Protein AF-A0AAE5VUC9-F1 (afdb_monomer_lite)

Sequence (283 aa):
MRNDIQSKLRLWPDGFGSAEVFVNSFLSSLGVYPPLTNVAPLGGPDGGRDLQNIDGTLRVACYFPVKEYKSFKEIEAKFLSDMDKAKQGGATQFVFVTGQLMQLADKERLKIQSLISKTAVYDCSDILSVVSAPQAGYLRALLGFPDNETEPRKPKFESVLLSLDDYRKLSSFIGENEEGIVFLNLTMDDNSFQGSTEEPNPYFVAYEECFEELEEGEKPSCFKCTGTEFSVHISHAVGSCFFYWQRGFYRLRGYFVITGYSGPYQGLMSCNLRGVRHEDIRM

Organism: Pseudomonas syringae pv. syringae (NCBI:txid321)

Foldseek 3Di:
DPPDLLLCQQQPAPDDLLLLVLVQVLVVLVVPDDRKDAQDSPDDPRLQAGIADPVLQEGEHRARDHRDHDDLVRVLVVLVVSLVSSVVSNHLAYEYEGSYDDDPVSQVVSQVPHPRVHYYYHYNVNSCVSCVPPVNQVSCVSSVNHPDPPDPDFAEDADEDEDLCSQVVVVVSCVVQAQHKYWYKYKYFPQQWDWDPPDPWTKTWRWNDFQDDADDSRHDDLVGTATAIETEADDPPPQFWDFDDDDRITITGHMWGFPDFDDDDSRYTYTYTYTGRPVRNPD

pLDDT: mean 84.05, std 12.47, range [39.84, 97.75]

Secondary structure (DSSP, 8-state):
---SHHHHHHTB-SHHHHHHHHHHHHHHHTS-SPPEEES-TT----TT--EEETTSSEEEEEE--BT----HHHHHHHHHHHHHHHHHTT-SEEEEEESS---HHHHHHHHHH-SSSEEEEE-HHHHHHHHTSGGGHHHHHHTT----S-S-PPPEEEEEE-SHHHHHHHHHHHHHTTTSEEEEEEEEETTT--EESSSSS-EEEEEEEESSPPPTTPPP-TTTEEEEEEEEE---STTSEEEEE-SSEEEEEEEEEEEEEEEEETTEEEEEEEEE-TTTT--

Structure (mmCIF, N/CA/C/O backbone):
data_AF-A0AAE5VUC9-F1
#
_entry.id   AF-A0AAE5VUC9-F1
#
loop_
_atom_site.group_PDB
_atom_site.id
_atom_site.type_symbol
_atom_site.label_atom_id
_atom_site.label_alt_id
_atom_site.label_comp_id
_atom_site.label_asym_id
_atom_site.label_entity_id
_atom_site.label_seq_id
_atom_site.pdbx_PDB_ins_code
_atom_site.Cartn_x
_atom_site.Cartn_y
_atom_site.Cartn_z
_atom_site.occupancy
_atom_site.B_iso_or_equiv
_atom_site.auth_seq_id
_atom_site.auth_comp_id
_atom_site.auth_asym_id
_atom_site.auth_atom_id
_atom_site.pdbx_PDB_model_num
ATOM 1 N N . MET A 1 1 ? -29.117 5.689 -1.427 1.00 52.28 1 MET A N 1
ATOM 2 C CA . MET A 1 1 ? -28.019 5.696 -0.432 1.00 52.28 1 MET A CA 1
ATOM 3 C C . MET A 1 1 ? -26.805 6.304 -1.104 1.00 52.28 1 MET A C 1
ATOM 5 O O . MET A 1 1 ? -26.613 6.019 -2.280 1.00 52.28 1 MET A O 1
ATOM 9 N N . ARG A 1 2 ? -26.046 7.176 -0.429 1.00 54.31 2 ARG A N 1
ATOM 10 C CA . ARG A 1 2 ? -24.776 7.656 -0.993 1.00 54.31 2 ARG A CA 1
ATOM 11 C C . ARG A 1 2 ? -23.833 6.456 -1.130 1.00 54.31 2 ARG A C 1
ATOM 13 O O . ARG A 1 2 ? -23.769 5.630 -0.223 1.00 54.31 2 ARG A O 1
ATOM 20 N N . ASN A 1 3 ? -23.188 6.330 -2.286 1.00 73.50 3 ASN A N 1
ATOM 21 C CA . ASN A 1 3 ? -22.249 5.250 -2.569 1.00 73.50 3 ASN A CA 1
ATOM 22 C C . ASN A 1 3 ? -20.842 5.690 -2.150 1.00 73.50 3 ASN A C 1
ATOM 24 O O . ASN A 1 3 ? -20.013 6.015 -2.992 1.00 73.50 3 ASN A O 1
ATOM 28 N N . ASP A 1 4 ? -20.623 5.799 -0.842 1.00 87.75 4 ASP A N 1
ATOM 29 C CA . ASP A 1 4 ? -19.353 6.225 -0.260 1.00 87.75 4 ASP A CA 1
ATOM 30 C C . ASP A 1 4 ? -18.953 5.320 0.916 1.00 87.75 4 ASP A C 1
ATOM 32 O O . ASP A 1 4 ? -19.793 4.650 1.529 1.00 87.75 4 ASP A O 1
ATOM 36 N N . ILE A 1 5 ? -17.653 5.300 1.219 1.00 90.25 5 ILE A N 1
ATOM 37 C CA . ILE A 1 5 ? -17.057 4.425 2.235 1.00 90.25 5 ILE A CA 1
ATOM 38 C C . ILE A 1 5 ? -17.669 4.677 3.620 1.00 90.25 5 ILE A C 1
ATOM 40 O O . ILE A 1 5 ? -17.959 3.727 4.346 1.00 90.25 5 ILE A O 1
ATOM 44 N N . GLN A 1 6 ? -17.921 5.938 3.981 1.00 91.88 6 GLN A N 1
ATOM 45 C CA . GLN A 1 6 ? -18.500 6.291 5.278 1.00 91.88 6 GLN A CA 1
ATOM 46 C C . GLN A 1 6 ? -19.917 5.729 5.414 1.00 91.88 6 GLN A C 1
ATOM 48 O O . GLN A 1 6 ? -20.256 5.127 6.434 1.00 91.88 6 GLN A O 1
ATOM 53 N N . SER A 1 7 ? -20.746 5.898 4.384 1.00 90.19 7 SER A N 1
ATOM 54 C CA . SER A 1 7 ? -22.099 5.344 4.340 1.00 90.19 7 SER A CA 1
ATOM 55 C C . SER A 1 7 ? -22.081 3.816 4.439 1.00 90.19 7 SER A C 1
ATOM 57 O O . SER A 1 7 ? -22.887 3.256 5.182 1.00 90.19 7 SER A O 1
ATOM 59 N N . LYS A 1 8 ? -21.134 3.142 3.767 1.00 91.94 8 LYS A N 1
ATOM 60 C CA . LYS A 1 8 ? -20.980 1.682 3.852 1.00 91.94 8 LYS A CA 1
ATOM 61 C C . LYS A 1 8 ? -20.599 1.210 5.257 1.00 91.94 8 LYS A C 1
ATOM 63 O O . LYS A 1 8 ? -21.201 0.262 5.751 1.00 91.94 8 LYS A O 1
ATOM 68 N N . LEU A 1 9 ? -19.639 1.867 5.908 1.00 93.12 9 LEU A N 1
ATOM 69 C CA . LEU A 1 9 ? -19.216 1.520 7.271 1.00 93.12 9 LEU A CA 1
ATOM 70 C C . LEU A 1 9 ? -20.368 1.681 8.274 1.00 93.12 9 LEU A C 1
ATOM 72 O O . LEU A 1 9 ? -20.597 0.803 9.105 1.00 93.12 9 LEU A O 1
ATOM 76 N N . ARG A 1 10 ? -21.126 2.780 8.168 1.00 92.94 10 ARG A N 1
ATOM 77 C CA . ARG A 1 10 ? -22.223 3.098 9.096 1.00 92.94 10 ARG A CA 1
ATOM 78 C C . ARG A 1 10 ? -23.480 2.260 8.889 1.00 92.94 10 ARG A C 1
ATOM 80 O O . ARG A 1 10 ? -24.249 2.102 9.832 1.00 92.94 10 ARG A O 1
ATOM 87 N N . LEU A 1 11 ? -23.712 1.766 7.677 1.00 92.00 11 LEU A N 1
ATOM 88 C CA . LEU A 1 11 ? -24.869 0.950 7.309 1.00 92.00 11 LEU A CA 1
ATOM 89 C C . LEU A 1 11 ? -24.394 -0.377 6.718 1.00 92.00 11 LEU A C 1
ATOM 91 O O . LEU A 1 11 ? -24.693 -0.688 5.564 1.00 92.00 11 LEU A O 1
ATOM 95 N N . TRP A 1 12 ? -23.639 -1.138 7.511 1.00 90.88 12 TRP A N 1
ATOM 96 C CA . TRP A 1 12 ? -22.908 -2.313 7.045 1.00 90.88 12 TRP A CA 1
ATOM 97 C C . TRP A 1 12 ? -23.819 -3.291 6.280 1.00 90.88 12 TRP A C 1
ATOM 99 O O . TRP A 1 12 ? -24.778 -3.806 6.858 1.00 90.88 12 TRP A O 1
ATOM 109 N N . PRO A 1 13 ? -23.586 -3.542 4.979 1.00 87.38 13 PRO A N 1
ATOM 110 C CA . PRO A 1 13 ? -24.494 -4.367 4.184 1.00 87.38 13 PRO A CA 1
ATOM 111 C C . PRO A 1 13 ? -24.104 -5.851 4.154 1.00 87.38 13 PRO A C 1
ATOM 113 O O . PRO A 1 13 ? -24.957 -6.683 3.851 1.00 87.38 13 PRO A O 1
ATOM 116 N N . ASP A 1 14 ? -22.853 -6.177 4.493 1.00 81.06 14 ASP A N 1
ATOM 117 C CA . ASP A 1 14 ? -22.196 -7.441 4.123 1.00 81.06 14 ASP A CA 1
ATOM 118 C C . ASP A 1 14 ? -22.227 -8.511 5.240 1.00 81.06 14 ASP A C 1
ATOM 120 O O . ASP A 1 14 ? -21.569 -9.543 5.150 1.00 81.06 14 ASP A O 1
ATOM 124 N N . GLY A 1 15 ? -23.015 -8.294 6.300 1.00 79.56 15 GLY A N 1
ATOM 125 C CA . GLY A 1 15 ? -23.173 -9.238 7.416 1.00 79.56 15 GLY A CA 1
ATOM 126 C C . GLY A 1 15 ? -21.980 -9.295 8.386 1.00 79.56 15 GLY A C 1
ATOM 127 O O . GLY A 1 15 ? -20.943 -8.670 8.169 1.00 79.56 15 GLY A O 1
ATOM 128 N N . PHE A 1 16 ? -22.140 -10.028 9.493 1.00 72.81 16 PHE A N 1
ATOM 129 C CA . PHE A 1 16 ? -21.194 -9.999 10.622 1.00 72.81 16 PHE A CA 1
ATOM 130 C C . PHE A 1 16 ? -19.805 -10.571 10.285 1.00 72.81 16 PHE A C 1
ATOM 132 O O . PHE A 1 16 ? -18.805 -9.918 10.568 1.00 72.81 16 PHE A O 1
ATOM 139 N N . GLY A 1 17 ? -19.719 -11.715 9.596 1.00 76.12 17 GLY A N 1
ATOM 140 C CA . GLY A 1 17 ? -18.426 -12.342 9.275 1.00 76.12 17 GLY A CA 1
ATOM 141 C C . GLY A 1 17 ? -17.523 -11.483 8.376 1.00 76.12 17 GLY A C 1
ATOM 142 O O . GLY A 1 17 ? -16.314 -11.409 8.587 1.00 76.12 17 GLY A O 1
ATOM 143 N N . SER A 1 18 ? -18.094 -10.752 7.412 1.00 82.25 18 SER A N 1
ATOM 144 C CA . SER A 1 18 ? -17.321 -9.823 6.573 1.00 82.25 18 SER A CA 1
ATOM 145 C C . SER A 1 18 ? -16.771 -8.635 7.364 1.00 82.25 18 SER A C 1
ATOM 147 O O . SER A 1 18 ? -15.707 -8.118 7.018 1.00 82.25 18 SER A O 1
ATOM 149 N N . ALA A 1 19 ? -17.456 -8.210 8.433 1.00 86.06 19 ALA A N 1
ATOM 150 C CA . ALA A 1 19 ? -16.963 -7.145 9.303 1.00 86.06 19 ALA A CA 1
ATOM 151 C C . ALA A 1 19 ? -15.691 -7.580 10.042 1.00 86.06 19 ALA A C 1
ATOM 153 O O . ALA A 1 19 ? -14.740 -6.811 10.119 1.00 86.06 19 ALA A O 1
ATOM 154 N N . GLU A 1 20 ? -15.624 -8.825 10.511 1.00 87.44 20 GLU A N 1
ATOM 155 C CA . GLU A 1 20 ? -14.444 -9.366 11.198 1.00 87.44 20 GLU A CA 1
ATOM 156 C C . GLU A 1 20 ? -13.229 -9.466 10.270 1.00 87.44 20 GLU A C 1
ATOM 158 O O . GLU A 1 20 ? -12.120 -9.090 10.650 1.00 87.44 20 GLU A O 1
ATOM 163 N N . VAL A 1 21 ? -13.430 -9.914 9.025 1.00 85.38 21 VAL A N 1
ATOM 164 C CA . VAL A 1 21 ? -12.366 -9.953 8.005 1.00 85.38 21 VAL A CA 1
ATOM 165 C C . VAL A 1 21 ? -11.822 -8.550 7.732 1.00 85.38 21 VAL A C 1
ATOM 167 O O . VAL A 1 21 ? -10.602 -8.348 7.687 1.00 85.38 21 VAL A O 1
ATOM 170 N N . PHE A 1 22 ? -12.720 -7.572 7.581 1.00 89.44 22 PHE A N 1
ATOM 171 C CA . PHE A 1 22 ? -12.343 -6.176 7.395 1.00 89.44 22 PHE A CA 1
ATOM 172 C C . PHE A 1 22 ? -11.577 -5.630 8.608 1.00 89.44 22 PHE A C 1
ATOM 174 O O . PHE A 1 22 ? -10.498 -5.067 8.436 1.00 89.44 22 PHE A O 1
ATOM 181 N N . VAL A 1 23 ? -12.084 -5.836 9.828 1.00 91.75 23 VAL A N 1
ATOM 182 C CA . VAL A 1 23 ? -11.446 -5.359 11.065 1.00 91.75 23 VAL A CA 1
ATOM 183 C C . VAL A 1 23 ? -10.070 -5.987 11.264 1.00 91.75 23 VAL A C 1
ATOM 185 O O . VAL A 1 23 ? -9.135 -5.275 11.620 1.00 91.75 23 VAL A O 1
ATOM 188 N N . ASN A 1 24 ? -9.904 -7.281 10.986 1.00 86.81 24 ASN A N 1
ATOM 189 C CA . ASN A 1 24 ? -8.596 -7.930 11.059 1.00 86.81 24 ASN A CA 1
ATOM 190 C C . ASN A 1 24 ? -7.590 -7.265 10.103 1.00 86.81 24 ASN A C 1
ATOM 192 O O . ASN A 1 24 ? -6.469 -6.930 10.492 1.00 86.81 24 ASN A O 1
ATOM 196 N N . SER A 1 25 ? -8.016 -7.005 8.863 1.00 84.69 25 SER A N 1
ATOM 197 C CA . SER A 1 25 ? -7.188 -6.335 7.855 1.00 84.69 25 SER A CA 1
ATOM 198 C C . SER A 1 25 ? -6.860 -4.890 8.250 1.00 84.69 25 SER A C 1
ATOM 200 O O . SER A 1 25 ? -5.714 -4.466 8.124 1.00 84.69 25 SER A O 1
ATOM 202 N N . PHE A 1 26 ? -7.836 -4.148 8.781 1.00 89.50 26 PHE A N 1
ATOM 203 C CA . PHE A 1 26 ? -7.655 -2.791 9.299 1.00 89.50 26 PHE A CA 1
ATOM 204 C C . PHE A 1 26 ? -6.668 -2.749 10.473 1.00 89.50 26 PHE A C 1
ATOM 206 O O . PHE A 1 26 ? -5.725 -1.971 10.452 1.00 89.50 26 PHE A O 1
ATOM 213 N N . LEU A 1 27 ? -6.819 -3.609 11.483 1.00 85.44 27 LEU A N 1
ATOM 214 C CA . LEU A 1 27 ? -5.900 -3.624 12.626 1.00 85.44 27 LEU A CA 1
ATOM 215 C C . LEU A 1 27 ? -4.491 -4.078 12.225 1.00 85.44 27 LEU A C 1
ATOM 217 O O . LEU A 1 27 ? -3.508 -3.527 12.722 1.00 85.44 27 LEU A O 1
ATOM 221 N N . SER A 1 28 ? -4.384 -5.015 11.279 1.00 81.62 28 SER A N 1
ATOM 222 C CA . SER A 1 28 ? -3.101 -5.415 10.691 1.00 81.62 28 SER A CA 1
ATOM 223 C C . SER A 1 28 ? -2.420 -4.248 9.966 1.00 81.62 28 SER A C 1
ATOM 225 O O . SER A 1 28 ? -1.204 -4.094 10.063 1.00 81.62 28 SER A O 1
ATOM 227 N N . SER A 1 29 ? -3.192 -3.377 9.302 1.00 78.69 29 SER A N 1
ATOM 228 C CA . SER A 1 29 ? -2.667 -2.198 8.599 1.00 78.69 29 SER A CA 1
ATOM 229 C C . SER A 1 29 ? -1.996 -1.185 9.518 1.00 78.69 29 SER A C 1
ATOM 231 O O . SER A 1 29 ? -1.182 -0.391 9.056 1.00 78.69 29 SER A O 1
ATOM 233 N N . LEU A 1 30 ? -2.369 -1.169 10.799 1.00 78.81 30 LEU A N 1
ATOM 234 C CA . LEU A 1 30 ? -1.813 -0.245 11.783 1.00 78.81 30 LEU A CA 1
ATOM 235 C C . LEU A 1 30 ? -0.406 -0.659 12.232 1.00 78.81 30 LEU A C 1
ATOM 237 O O . LEU A 1 30 ? 0.324 0.175 12.756 1.00 78.81 30 LEU A O 1
ATOM 241 N N . GLY A 1 31 ? -0.024 -1.930 12.063 1.00 76.94 31 GLY A N 1
ATOM 242 C CA . GLY A 1 31 ? 1.311 -2.438 12.405 1.00 76.94 31 GLY A CA 1
ATOM 243 C C . GLY A 1 31 ? 1.640 -2.488 13.905 1.00 76.94 31 GLY A C 1
ATOM 244 O O . GLY A 1 31 ? 2.769 -2.810 14.263 1.00 76.94 31 GLY A O 1
ATOM 245 N N . VAL A 1 32 ? 0.681 -2.181 14.787 1.00 78.44 32 VAL A N 1
ATOM 246 C CA . VAL A 1 32 ? 0.879 -2.128 16.252 1.00 78.44 32 VAL A CA 1
ATOM 247 C C . VAL A 1 32 ? 0.285 -3.323 17.002 1.00 78.44 32 VAL A C 1
ATOM 249 O O . VAL A 1 32 ? 0.522 -3.474 18.200 1.00 78.44 32 VAL A O 1
ATOM 252 N N . TYR A 1 33 ? -0.489 -4.168 16.316 1.00 80.50 33 TYR A N 1
ATOM 253 C CA . TYR A 1 33 ? -1.157 -5.327 16.903 1.00 80.50 33 TYR A CA 1
ATOM 254 C C . TYR A 1 33 ? -0.491 -6.636 16.460 1.00 80.50 33 TYR A C 1
ATOM 256 O O . TYR A 1 33 ? -0.034 -6.734 15.319 1.00 80.50 33 TYR A O 1
ATOM 264 N N . PRO A 1 34 ? -0.432 -7.657 17.336 1.00 80.12 34 PRO A N 1
ATOM 265 C CA . PRO A 1 34 ? 0.001 -8.989 16.936 1.00 80.12 34 PRO A CA 1
ATOM 266 C C . PRO A 1 34 ? -1.005 -9.616 15.954 1.00 80.12 34 PRO A C 1
ATOM 268 O O . PRO A 1 34 ? -2.156 -9.175 15.895 1.00 80.12 34 PRO A O 1
ATOM 271 N N . PRO A 1 35 ? -0.615 -10.681 15.231 1.00 79.19 35 PRO A N 1
ATOM 272 C CA . PRO A 1 35 ? -1.531 -11.412 14.363 1.00 79.19 35 PRO A CA 1
ATOM 273 C C . PRO A 1 35 ? -2.800 -11.855 15.103 1.00 79.19 35 PRO A C 1
ATOM 275 O O . PRO A 1 35 ? -2.729 -12.457 16.181 1.00 79.19 35 PRO A O 1
ATOM 278 N N . LEU A 1 36 ? -3.956 -11.559 14.509 1.00 81.94 36 LEU A N 1
ATOM 279 C CA . LEU A 1 36 ? -5.267 -11.932 15.028 1.00 81.94 36 LEU A CA 1
ATOM 280 C C . LEU A 1 36 ? -5.816 -13.143 14.273 1.00 81.94 36 LEU A C 1
ATOM 282 O O . LEU A 1 36 ? -5.589 -13.326 13.077 1.00 81.94 36 LEU A O 1
ATOM 286 N N . THR A 1 37 ? -6.581 -13.955 14.988 1.00 78.94 37 THR A N 1
ATOM 287 C CA . THR A 1 37 ? -7.299 -15.114 14.462 1.00 78.94 37 THR A CA 1
ATOM 288 C C . THR A 1 37 ? -8.796 -14.903 14.628 1.00 78.94 37 THR A C 1
ATOM 290 O O . THR A 1 37 ? -9.243 -14.386 15.655 1.00 78.94 37 THR A O 1
ATOM 293 N N . ASN A 1 38 ? -9.555 -15.293 13.603 1.00 70.06 38 ASN A N 1
ATOM 294 C CA . ASN A 1 38 ? -11.007 -15.382 13.685 1.00 70.06 38 ASN A CA 1
ATOM 295 C C . ASN A 1 38 ? -11.372 -16.653 14.458 1.00 70.06 38 ASN A C 1
ATOM 297 O O . ASN A 1 38 ? -10.889 -17.738 14.125 1.00 70.06 38 ASN A O 1
ATOM 301 N N . VAL A 1 39 ? -12.171 -16.503 15.514 1.00 63.75 39 VAL A N 1
ATOM 302 C CA . VAL A 1 39 ? -12.469 -17.595 16.449 1.00 63.75 39 VAL A CA 1
ATOM 303 C C . VAL A 1 39 ? -13.566 -18.529 15.913 1.00 63.75 39 VAL A C 1
ATOM 305 O O . VAL A 1 39 ? -13.545 -19.712 16.261 1.00 63.75 39 VAL A O 1
ATOM 308 N N . ALA A 1 40 ? -14.416 -18.074 14.981 1.00 54.31 40 ALA A N 1
ATOM 309 C CA . ALA A 1 40 ? -15.261 -18.940 14.153 1.00 54.31 40 ALA A CA 1
ATOM 310 C C . ALA A 1 40 ? -15.457 -18.397 12.723 1.00 54.31 40 ALA A C 1
ATOM 312 O O . ALA A 1 40 ? -16.491 -17.811 12.398 1.00 54.31 40 ALA A O 1
ATOM 313 N N . PRO A 1 41 ? -14.549 -18.727 11.788 1.00 45.50 41 PRO A N 1
ATOM 314 C CA . PRO A 1 41 ? -14.627 -18.259 10.400 1.00 45.50 41 PRO A CA 1
ATOM 315 C C . PRO A 1 41 ? -15.867 -18.741 9.612 1.00 45.50 41 PRO A C 1
ATOM 317 O O . PRO A 1 41 ? -16.043 -18.347 8.463 1.00 45.50 41 PRO A O 1
ATOM 320 N N . LEU A 1 42 ? -16.717 -19.599 10.195 1.00 39.84 42 LEU A N 1
ATOM 321 C CA . LEU A 1 42 ? -17.897 -20.209 9.564 1.00 39.84 42 LEU A CA 1
ATOM 322 C C . LEU A 1 42 ? -19.185 -20.115 10.418 1.00 39.84 42 LEU A C 1
ATOM 324 O O . LEU A 1 42 ? -20.144 -20.829 10.136 1.00 39.84 42 LEU A O 1
ATOM 328 N N . GLY A 1 43 ? -19.232 -19.256 11.448 1.00 43.84 43 GLY A N 1
ATOM 329 C CA . GLY A 1 43 ? -20.463 -18.994 12.217 1.00 43.84 43 GLY A CA 1
ATOM 330 C C . GLY A 1 43 ? -20.883 -20.111 13.184 1.00 43.84 43 GLY A C 1
ATOM 331 O O . GLY A 1 43 ? -22.058 -20.477 13.250 1.00 43.84 43 GLY A O 1
ATOM 332 N N . GLY A 1 44 ? -19.922 -20.680 13.917 1.00 43.41 44 GLY A N 1
ATOM 333 C CA . GLY A 1 44 ? -20.180 -21.635 15.001 1.00 43.41 44 GLY A CA 1
ATOM 334 C C . GLY A 1 44 ? -20.598 -20.951 16.317 1.00 43.41 44 GLY A C 1
ATOM 335 O O . GLY A 1 44 ? -20.639 -19.728 16.394 1.00 43.41 44 GLY A O 1
ATOM 336 N N . PRO A 1 45 ? -20.921 -21.708 17.385 1.00 42.44 45 PRO A N 1
ATOM 337 C CA . PRO A 1 45 ? -21.274 -21.137 18.686 1.00 42.44 45 PRO A CA 1
ATOM 338 C C . PRO A 1 45 ? -20.086 -20.375 19.302 1.00 42.44 45 PRO A C 1
ATOM 340 O O . PRO A 1 45 ? -19.211 -20.959 19.936 1.00 42.44 45 PRO A O 1
ATOM 343 N N . ASP A 1 46 ? -20.056 -19.057 19.114 1.00 52.69 46 ASP A N 1
ATOM 344 C CA . ASP A 1 46 ? -18.853 -18.247 19.345 1.00 52.69 46 ASP A CA 1
ATOM 345 C C . ASP A 1 46 ? -18.520 -17.930 20.802 1.00 52.69 46 ASP A C 1
ATOM 347 O O . ASP A 1 46 ? -17.438 -17.425 21.120 1.00 52.69 46 ASP A O 1
ATOM 351 N N . GLY A 1 47 ? -19.461 -18.143 21.722 1.00 53.00 47 GLY A N 1
ATOM 352 C CA . GLY A 1 47 ? -19.342 -17.581 23.071 1.00 53.00 47 GLY A CA 1
ATOM 353 C C . GLY A 1 47 ? -19.141 -16.052 23.065 1.00 53.00 47 GLY A C 1
ATOM 354 O O . GLY A 1 47 ? -18.700 -15.496 24.068 1.00 53.00 47 GLY A O 1
ATOM 355 N N . GLY A 1 48 ? -19.446 -15.380 21.942 1.00 57.25 48 GLY A N 1
ATOM 356 C CA . GLY A 1 48 ? -19.269 -13.943 21.732 1.00 57.25 48 GLY A CA 1
ATOM 357 C C . GLY A 1 48 ? -17.819 -13.493 21.532 1.00 57.25 48 GLY A C 1
ATOM 358 O O . GLY A 1 48 ? -17.439 -12.481 22.119 1.00 57.25 48 GLY A O 1
ATOM 359 N N . ARG A 1 49 ? -17.006 -14.250 20.782 1.00 69.06 49 ARG A N 1
ATOM 360 C CA . ARG A 1 49 ? -15.619 -13.892 20.449 1.00 69.06 49 ARG A CA 1
ATOM 361 C C . ARG A 1 49 ? -15.481 -13.647 18.951 1.00 69.06 49 ARG A C 1
ATOM 363 O O . ARG A 1 49 ? -15.614 -14.591 18.189 1.00 69.06 49 ARG A O 1
ATOM 370 N N . ASP A 1 50 ? -15.127 -12.422 18.580 1.00 76.94 50 ASP A N 1
ATOM 371 C CA . ASP A 1 50 ? -14.983 -12.052 17.170 1.00 76.94 50 ASP A CA 1
ATOM 372 C C . ASP A 1 50 ? -13.534 -12.324 16.703 1.00 76.94 50 ASP A C 1
ATOM 374 O O . ASP A 1 50 ? -13.264 -13.218 15.901 1.00 76.94 50 ASP A O 1
ATOM 378 N N . LEU A 1 51 ? -12.551 -11.617 17.280 1.00 86.00 51 LEU A N 1
ATOM 379 C CA . LEU A 1 51 ? -11.124 -11.796 16.973 1.00 86.00 51 LEU A CA 1
ATOM 380 C C . LEU A 1 51 ? -10.272 -11.832 18.254 1.00 86.00 51 LEU A C 1
ATOM 382 O O . LEU A 1 51 ? -10.531 -11.109 19.222 1.00 86.00 51 LEU A O 1
ATOM 386 N N . GLN A 1 52 ? -9.204 -12.634 18.246 1.00 90.00 52 GLN A N 1
ATOM 387 C CA . GLN A 1 52 ? -8.209 -12.669 19.327 1.00 90.00 52 GLN A CA 1
ATOM 388 C C . GLN A 1 52 ? -6.808 -13.015 18.814 1.00 90.00 52 GLN A C 1
ATOM 390 O O . GLN A 1 52 ? -6.659 -13.645 17.763 1.00 90.00 52 GLN A O 1
ATOM 395 N N . ASN A 1 53 ? -5.776 -12.657 19.573 1.00 87.06 53 ASN A N 1
ATOM 396 C CA . ASN A 1 53 ? -4.430 -13.179 19.336 1.00 87.06 53 ASN A CA 1
ATOM 397 C C . ASN A 1 53 ? -4.283 -14.621 19.874 1.00 87.06 53 ASN A C 1
ATOM 399 O O . ASN A 1 53 ? -5.156 -15.140 20.572 1.00 87.06 53 ASN A O 1
ATOM 403 N N . ILE A 1 54 ? -3.164 -15.276 19.548 1.00 83.81 54 ILE A N 1
ATOM 404 C CA . ILE A 1 54 ? -2.968 -16.713 19.809 1.00 83.81 54 ILE A CA 1
ATOM 405 C C . ILE A 1 54 ? -3.040 -17.104 21.295 1.00 83.81 54 ILE A C 1
ATOM 407 O O . ILE A 1 54 ? -3.533 -18.180 21.618 1.00 83.81 54 ILE A O 1
ATOM 411 N N . ASP A 1 55 ? -2.582 -16.231 22.196 1.00 85.12 55 ASP A N 1
ATOM 412 C CA . ASP A 1 55 ? -2.587 -16.470 23.645 1.00 85.12 55 ASP A CA 1
ATOM 413 C C . ASP A 1 55 ? -3.873 -15.974 24.338 1.00 85.12 55 ASP A C 1
ATOM 415 O O . ASP A 1 55 ? -4.035 -16.150 25.545 1.00 85.12 55 ASP A O 1
ATOM 419 N N . GLY A 1 56 ? -4.798 -15.365 23.586 1.00 86.38 56 GLY A N 1
ATOM 420 C CA . GLY A 1 56 ? -6.069 -14.841 24.085 1.00 86.38 56 GLY A CA 1
ATOM 421 C C . GLY A 1 56 ? -5.959 -13.586 24.959 1.00 86.38 56 GLY A C 1
ATOM 422 O O . GLY A 1 56 ? -6.979 -13.128 25.482 1.00 86.38 56 GLY A O 1
ATOM 423 N N . THR A 1 57 ? -4.762 -13.012 25.126 1.00 91.56 57 THR A N 1
ATOM 424 C CA . THR A 1 57 ? -4.542 -11.820 25.960 1.00 91.56 57 THR A CA 1
ATOM 425 C C . THR A 1 57 ? -5.061 -10.537 25.316 1.00 91.56 57 THR A C 1
ATOM 427 O O . THR A 1 57 ? -5.389 -9.595 26.041 1.00 91.56 57 THR A O 1
ATOM 430 N N . LEU A 1 58 ? -5.176 -10.502 23.987 1.00 91.81 58 LEU A N 1
ATOM 431 C CA . LEU A 1 58 ? -5.814 -9.439 23.217 1.00 91.81 58 LEU A CA 1
ATOM 432 C C . LEU A 1 58 ? -7.125 -9.951 22.625 1.00 91.81 58 LEU A C 1
ATOM 434 O O . LEU A 1 58 ? -7.135 -10.917 21.861 1.00 91.81 58 LEU A O 1
ATOM 438 N N . ARG A 1 59 ? -8.218 -9.248 22.930 1.00 92.88 59 ARG A N 1
ATOM 439 C CA . ARG A 1 59 ? -9.528 -9.470 22.312 1.00 92.88 59 ARG A CA 1
ATOM 440 C C . ARG A 1 59 ? -10.006 -8.242 21.567 1.00 92.88 59 ARG A C 1
ATOM 442 O O . ARG A 1 59 ? -9.837 -7.118 22.038 1.00 92.88 59 ARG A O 1
ATOM 449 N N . VAL A 1 60 ? -10.641 -8.473 20.428 1.00 93.81 60 VAL A N 1
ATOM 450 C CA . VAL A 1 60 ? -11.213 -7.421 19.597 1.00 93.81 60 VAL A CA 1
ATOM 451 C C . VAL A 1 60 ? -12.694 -7.706 19.385 1.00 93.81 60 VAL A C 1
ATOM 453 O O . VAL A 1 60 ? -13.066 -8.824 19.035 1.00 93.81 60 VAL A O 1
ATOM 456 N N . ALA A 1 61 ? -13.517 -6.686 19.603 1.00 93.94 61 ALA A N 1
ATOM 457 C CA . ALA A 1 61 ? -14.944 -6.697 19.322 1.00 93.94 61 ALA A CA 1
ATOM 458 C C . ALA A 1 61 ? -15.236 -5.883 18.052 1.00 93.94 61 ALA A C 1
ATOM 460 O O . ALA A 1 61 ? -14.813 -4.729 17.928 1.00 93.94 61 ALA A O 1
ATOM 461 N N . CYS A 1 62 ? -15.967 -6.492 17.121 1.00 92.50 62 CYS A N 1
ATOM 462 C CA . CYS A 1 62 ? -16.307 -5.962 15.807 1.00 92.50 62 CYS A CA 1
ATOM 463 C C . CYS A 1 62 ? -17.792 -5.581 15.778 1.00 92.50 62 CYS A C 1
ATOM 465 O O . CYS A 1 62 ? -18.668 -6.412 15.546 1.00 92.50 62 CYS A O 1
ATOM 467 N N . TYR A 1 63 ? -18.106 -4.302 15.985 1.00 94.12 63 TYR A N 1
ATOM 468 C CA . TYR A 1 63 ? -19.488 -3.833 16.034 1.00 94.12 63 TYR A CA 1
ATOM 469 C C . TYR A 1 63 ? -19.901 -3.047 14.787 1.00 94.12 63 TYR A C 1
ATOM 471 O O . TYR A 1 63 ? -19.780 -1.821 14.720 1.00 94.12 63 TYR A O 1
ATOM 479 N N . PHE A 1 64 ? -20.458 -3.762 13.809 1.00 93.38 64 PHE A N 1
ATOM 480 C CA . PHE A 1 64 ? -20.963 -3.204 12.551 1.00 93.38 64 PHE A CA 1
ATOM 481 C C . PHE A 1 64 ? -22.456 -3.539 12.370 1.00 93.38 64 PHE A C 1
ATOM 483 O O . PHE A 1 64 ? -22.792 -4.569 11.787 1.00 93.38 64 PHE A O 1
ATOM 490 N N . PRO A 1 65 ? -23.370 -2.701 12.900 1.00 90.38 65 PRO A N 1
ATOM 491 C CA . PRO A 1 65 ? -24.812 -2.891 12.754 1.00 90.38 65 PRO A CA 1
ATOM 492 C C . PRO A 1 65 ? -25.244 -2.977 11.288 1.00 90.38 65 PRO A C 1
ATOM 494 O O . PRO A 1 65 ? -24.895 -2.120 10.471 1.00 90.38 65 PRO A O 1
ATOM 497 N N . VAL A 1 66 ? -26.036 -4.000 10.959 1.00 88.50 66 VAL A N 1
ATOM 498 C CA . VAL A 1 66 ? -26.475 -4.239 9.583 1.00 88.50 66 VAL A CA 1
ATOM 499 C C . VAL A 1 66 ? -27.593 -3.271 9.220 1.00 88.50 66 VAL A C 1
ATOM 501 O O . VAL A 1 66 ? -28.684 -3.358 9.773 1.00 88.50 66 VAL A O 1
ATOM 504 N N . LYS A 1 67 ? -27.331 -2.373 8.263 1.00 86.06 67 LYS A N 1
ATOM 505 C CA . LYS A 1 67 ? -28.309 -1.402 7.724 1.00 86.06 67 LYS A CA 1
ATOM 506 C C . LYS A 1 67 ? -29.002 -0.521 8.782 1.00 86.06 67 LYS A C 1
ATOM 508 O O . LYS A 1 67 ? -30.095 -0.015 8.536 1.00 86.06 67 LYS A O 1
ATOM 513 N N . GLU A 1 68 ? -28.359 -0.286 9.923 1.00 89.50 68 GLU A N 1
ATOM 514 C CA . GLU A 1 68 ? -28.918 0.494 11.031 1.00 89.50 68 GLU A CA 1
ATOM 515 C C . GLU A 1 68 ? -27.908 1.505 11.579 1.00 89.50 68 GLU A C 1
ATOM 517 O O . GLU A 1 68 ? -26.730 1.198 11.752 1.00 89.50 68 GLU A O 1
ATOM 522 N N . TYR A 1 69 ? -28.390 2.702 11.920 1.00 92.00 69 TYR A N 1
ATOM 523 C CA . TYR A 1 69 ? -27.637 3.637 12.754 1.00 92.00 69 TYR A CA 1
ATOM 524 C C . TYR A 1 69 ? -27.887 3.335 14.225 1.00 92.00 69 TYR A C 1
ATOM 526 O O . TYR A 1 69 ? -29.014 3.024 14.612 1.00 92.00 69 TYR A O 1
ATOM 534 N N . LYS A 1 70 ? -26.855 3.486 15.053 1.00 93.69 70 LYS A N 1
ATOM 535 C CA . LYS A 1 70 ? -26.961 3.291 16.499 1.00 93.69 70 LYS A CA 1
ATOM 536 C C . LYS A 1 70 ? -26.658 4.573 17.245 1.00 93.69 70 LYS A C 1
ATOM 538 O O . LYS A 1 70 ? -25.720 5.297 16.919 1.00 93.69 70 LYS A O 1
ATOM 543 N N . SER A 1 71 ? -27.474 4.846 18.256 1.00 94.44 71 SER A N 1
ATOM 544 C CA . SER A 1 71 ? -27.197 5.902 19.219 1.00 94.44 71 SER A CA 1
ATOM 545 C C . SER A 1 71 ? -25.961 5.550 20.043 1.00 94.44 71 SER A C 1
ATOM 547 O O . SER A 1 71 ? -25.634 4.376 20.234 1.00 94.44 71 SER A O 1
ATOM 549 N N . PHE A 1 72 ? -25.296 6.560 20.605 1.00 95.81 72 PHE A N 1
ATOM 550 C CA . PHE A 1 72 ? -24.148 6.302 21.469 1.00 95.81 72 PHE A CA 1
ATOM 551 C C . PHE A 1 72 ? -24.502 5.412 22.670 1.00 95.81 72 PHE A C 1
ATOM 553 O O . PHE A 1 72 ? -23.724 4.538 23.025 1.00 95.81 72 PHE A O 1
ATOM 560 N N . LYS A 1 73 ? -25.709 5.540 23.234 1.00 96.69 73 LYS A N 1
ATOM 561 C CA . LYS A 1 73 ? -26.180 4.671 24.325 1.00 96.69 73 LYS A CA 1
ATOM 562 C C . LYS A 1 73 ? -26.185 3.187 23.934 1.00 96.69 73 LYS A C 1
ATOM 564 O O . LYS A 1 73 ? -25.840 2.334 24.745 1.00 96.69 73 LYS A O 1
ATOM 569 N N . GLU A 1 74 ? -26.573 2.871 22.700 1.00 96.69 74 GLU A N 1
ATOM 570 C CA . GLU A 1 74 ? -26.540 1.496 22.188 1.00 96.69 74 GLU A CA 1
ATOM 571 C C . GLU A 1 74 ? -25.107 1.019 21.927 1.00 96.69 74 GLU A C 1
ATOM 573 O O . GLU A 1 74 ? -24.782 -0.129 22.225 1.00 96.69 74 GLU A O 1
ATOM 578 N N . ILE A 1 75 ? -24.244 1.896 21.399 1.00 96.69 75 ILE A N 1
ATOM 579 C CA . ILE A 1 75 ? -22.816 1.604 21.194 1.00 96.69 75 ILE A CA 1
ATOM 580 C C . ILE A 1 75 ? -22.132 1.324 22.540 1.00 96.69 75 ILE A C 1
ATOM 582 O O . ILE A 1 75 ? -21.422 0.332 22.670 1.00 96.69 75 ILE A O 1
ATOM 586 N N . GLU A 1 76 ? -22.390 2.148 23.554 1.00 97.75 76 GLU A N 1
ATOM 587 C CA . GLU A 1 76 ? -21.864 2.000 24.913 1.00 97.75 76 GLU A CA 1
ATOM 588 C C . GLU A 1 76 ? -22.333 0.697 25.566 1.00 97.75 76 GLU A C 1
ATOM 590 O O . GLU A 1 76 ? -21.517 -0.048 26.103 1.00 97.75 76 GLU A O 1
ATOM 595 N N . ALA A 1 77 ? -23.623 0.365 25.468 1.00 97.06 77 ALA A N 1
ATOM 596 C CA . ALA A 1 77 ? -24.140 -0.897 25.995 1.00 97.06 77 ALA A CA 1
ATOM 597 C C . ALA A 1 77 ? -23.452 -2.116 25.354 1.00 97.06 77 ALA A C 1
ATOM 599 O O . ALA A 1 77 ? -23.124 -3.085 26.043 1.00 97.06 77 ALA A O 1
ATOM 600 N N . LYS A 1 78 ? -23.198 -2.060 24.040 1.00 95.31 78 LYS A N 1
ATOM 601 C CA . LYS A 1 78 ? -22.487 -3.115 23.312 1.00 95.31 78 LYS A CA 1
ATOM 602 C C . LYS A 1 78 ? -21.013 -3.196 23.716 1.00 95.31 78 LYS A C 1
ATOM 604 O O . LYS A 1 78 ? -20.539 -4.291 24.009 1.00 95.31 78 LYS A O 1
ATOM 609 N N . PHE A 1 79 ? -20.332 -2.054 23.805 1.00 97.06 79 PHE A N 1
ATOM 610 C CA . PHE A 1 79 ? -18.953 -1.955 24.283 1.00 97.06 79 PHE A CA 1
ATOM 611 C C . PHE A 1 79 ? -18.786 -2.602 25.663 1.00 97.06 79 PHE A C 1
ATOM 613 O O . PHE A 1 79 ? -17.932 -3.470 25.824 1.00 97.06 79 PHE A O 1
ATOM 620 N N . LEU A 1 80 ? -19.632 -2.237 26.634 1.00 96.75 80 LEU A N 1
ATOM 621 C CA . LEU A 1 80 ? -19.571 -2.781 27.995 1.00 96.75 80 LEU A CA 1
ATOM 622 C C . LEU A 1 80 ? -19.819 -4.293 28.007 1.00 96.75 80 LEU A C 1
ATOM 624 O O . LEU A 1 80 ? -19.076 -5.034 28.645 1.00 96.75 80 LEU A O 1
ATOM 628 N N . SER A 1 81 ? -20.815 -4.762 27.248 1.00 94.62 81 SER A N 1
ATOM 629 C CA . SER A 1 81 ? -21.123 -6.192 27.150 1.00 94.62 81 SER A CA 1
ATOM 630 C C . SER A 1 81 ? -19.958 -7.010 26.584 1.00 94.62 81 SER A C 1
ATOM 632 O O . SER A 1 81 ? -19.647 -8.080 27.109 1.00 94.62 81 SER A O 1
ATOM 634 N N . ASP A 1 82 ? -19.309 -6.531 25.522 1.00 94.31 82 ASP A N 1
ATOM 635 C CA . ASP A 1 82 ? -18.203 -7.257 24.894 1.00 94.31 82 ASP A CA 1
ATOM 636 C C . ASP A 1 82 ? -16.906 -7.148 25.711 1.00 94.31 82 ASP A C 1
ATOM 638 O O . ASP A 1 82 ? -16.163 -8.126 25.819 1.00 94.31 82 ASP A O 1
ATOM 642 N N . MET A 1 83 ? -16.672 -6.011 26.372 1.00 94.88 83 MET A N 1
ATOM 643 C CA . MET A 1 83 ? -15.577 -5.837 27.327 1.00 94.88 83 MET A CA 1
ATOM 644 C C . MET A 1 83 ? -15.714 -6.793 28.522 1.00 94.88 83 MET A C 1
ATOM 646 O O . MET A 1 83 ? -14.730 -7.424 28.911 1.00 94.88 83 MET A O 1
ATOM 650 N N . ASP A 1 84 ? -16.914 -6.949 29.087 1.00 93.69 84 ASP A N 1
ATOM 651 C CA . ASP A 1 84 ? -17.150 -7.878 30.197 1.00 93.69 84 ASP A CA 1
ATOM 652 C C . ASP A 1 84 ? -16.843 -9.323 29.791 1.00 93.69 84 ASP A C 1
ATOM 654 O O . ASP A 1 84 ? -16.145 -10.036 30.518 1.00 93.69 84 ASP A O 1
ATOM 658 N N . LYS A 1 85 ? -17.270 -9.744 28.593 1.00 91.00 85 LYS A N 1
ATOM 659 C CA . LYS A 1 85 ? -16.905 -11.058 28.036 1.00 91.00 85 LYS A CA 1
ATOM 660 C C . LYS A 1 85 ? -15.401 -11.185 27.825 1.00 91.00 85 LYS A C 1
ATOM 662 O O . LYS A 1 85 ? -14.831 -12.249 28.078 1.00 91.00 85 LYS A O 1
ATOM 667 N N . ALA A 1 86 ? -14.743 -10.124 27.355 1.00 91.44 86 ALA A N 1
ATOM 668 C CA . ALA A 1 86 ? -13.302 -10.124 27.156 1.00 91.44 86 ALA A CA 1
ATOM 669 C C . ALA A 1 86 ? -12.549 -10.297 28.480 1.00 91.44 86 ALA A C 1
ATOM 671 O O . ALA A 1 86 ? -11.656 -11.141 28.578 1.00 91.44 86 ALA A O 1
ATOM 672 N N . LYS A 1 87 ? -12.978 -9.574 29.517 1.00 92.12 87 LYS A N 1
ATOM 673 C CA . LYS A 1 87 ? -12.422 -9.644 30.868 1.00 92.12 87 LYS A CA 1
ATOM 674 C C . LYS A 1 87 ? -12.643 -11.010 31.514 1.00 92.12 87 LYS A C 1
ATOM 676 O O . LYS A 1 87 ? -11.698 -11.585 32.045 1.00 92.12 87 LYS A O 1
ATOM 681 N N . GLN A 1 88 ? -13.860 -11.554 31.440 1.00 90.25 88 GLN A N 1
ATOM 682 C CA . GLN A 1 88 ? -14.165 -12.917 31.907 1.00 90.25 88 GLN A CA 1
ATOM 683 C C . GLN A 1 88 ? -13.293 -13.964 31.205 1.00 90.25 88 GLN A C 1
ATOM 685 O O . GLN A 1 88 ? -12.938 -14.985 31.783 1.00 90.25 88 GLN A O 1
ATOM 690 N N . GLY A 1 89 ? -12.918 -13.675 29.962 1.00 86.56 89 GLY A N 1
ATOM 691 C CA . GLY A 1 89 ? -12.014 -14.470 29.156 1.00 86.56 89 GLY A CA 1
ATOM 692 C C . GLY A 1 89 ? -10.520 -14.297 29.425 1.00 86.56 89 GLY A C 1
ATOM 693 O O . GLY A 1 89 ? -9.737 -14.884 28.683 1.00 86.56 89 GLY A O 1
ATOM 694 N N . GLY A 1 90 ? -10.125 -13.493 30.418 1.00 89.94 90 GLY A N 1
ATOM 695 C CA . GLY A 1 90 ? -8.724 -13.273 30.790 1.00 89.94 90 GLY A CA 1
ATOM 696 C C . GLY A 1 90 ? -7.962 -12.274 29.913 1.00 89.94 90 GLY A C 1
ATOM 697 O O . GLY A 1 90 ? -6.739 -12.192 30.021 1.00 89.94 90 GLY A O 1
ATOM 698 N N . ALA A 1 91 ? -8.644 -11.508 29.055 1.00 92.19 91 ALA A N 1
ATOM 699 C CA . ALA A 1 91 ? -7.978 -10.526 28.207 1.00 92.19 91 ALA A CA 1
ATOM 700 C C . ALA A 1 91 ? -7.343 -9.404 29.045 1.00 92.19 91 ALA A C 1
ATOM 702 O O . ALA A 1 91 ? -7.970 -8.825 29.934 1.00 92.19 91 ALA A O 1
ATOM 703 N N . THR A 1 92 ? -6.096 -9.067 28.722 1.00 94.56 92 THR A N 1
ATOM 704 C CA . THR A 1 92 ? -5.364 -7.929 29.302 1.00 94.56 92 THR A CA 1
ATOM 705 C C . THR A 1 92 ? -5.352 -6.719 28.369 1.00 94.56 92 THR A C 1
ATOM 707 O O . THR A 1 92 ? -4.977 -5.624 28.789 1.00 94.56 92 THR A O 1
ATOM 710 N N . GLN A 1 93 ? -5.779 -6.910 27.117 1.00 95.50 93 GLN A N 1
ATOM 711 C CA . GLN A 1 93 ? -5.954 -5.878 26.104 1.00 95.50 93 GLN A CA 1
ATOM 712 C C . GLN A 1 93 ? -7.304 -6.048 25.404 1.00 95.50 93 GLN A C 1
ATOM 714 O O . GLN A 1 93 ? -7.714 -7.169 25.091 1.00 95.50 93 GLN A O 1
ATOM 719 N N . PHE A 1 94 ? -7.980 -4.933 25.139 1.00 95.88 94 PHE A N 1
ATOM 720 C CA . PHE A 1 94 ? -9.282 -4.909 24.482 1.00 95.88 94 PHE A CA 1
ATOM 721 C C . PHE A 1 94 ? -9.329 -3.844 23.389 1.00 95.88 94 PHE A C 1
ATOM 723 O O . PHE A 1 94 ? -8.908 -2.707 23.595 1.00 95.88 94 PHE A O 1
ATOM 730 N N . VAL A 1 95 ? -9.849 -4.198 22.219 1.00 97.31 95 VAL A N 1
ATOM 731 C CA . VAL A 1 95 ? -10.051 -3.254 21.116 1.00 97.31 95 VAL A CA 1
ATOM 732 C C . VAL A 1 95 ? -11.503 -3.319 20.678 1.00 97.31 95 VAL A C 1
ATOM 734 O O . VAL A 1 95 ? -12.011 -4.387 20.355 1.00 97.31 95 VAL A O 1
ATOM 737 N N . PHE A 1 96 ? -12.174 -2.176 20.643 1.00 97.31 96 PHE A N 1
ATOM 738 C CA . PHE A 1 96 ? -13.535 -2.069 20.135 1.00 97.31 96 PHE A CA 1
ATOM 739 C C . PHE A 1 96 ? -13.526 -1.302 18.817 1.00 97.31 96 PHE A C 1
ATOM 741 O O . PHE A 1 96 ? -13.115 -0.142 18.781 1.00 97.31 96 PHE A O 1
ATOM 748 N N . VAL A 1 97 ? -13.964 -1.942 17.734 1.00 97.31 97 VAL A N 1
ATOM 749 C CA . VAL A 1 97 ? -14.011 -1.336 16.398 1.00 97.31 97 VAL A CA 1
ATOM 750 C C . VAL A 1 97 ? -15.455 -1.256 15.941 1.00 97.31 97 VAL A C 1
ATOM 752 O O . VAL A 1 97 ? -16.159 -2.265 15.925 1.00 97.31 97 VAL A O 1
ATOM 755 N N . THR A 1 98 ? -15.906 -0.067 15.548 1.00 96.62 98 THR A N 1
ATOM 756 C CA . THR A 1 98 ? -17.267 0.130 15.056 1.00 96.62 98 THR A CA 1
ATOM 757 C C . THR A 1 98 ? -17.323 0.984 13.802 1.00 96.62 98 THR A C 1
ATOM 759 O O . THR A 1 98 ? -16.620 1.981 13.667 1.00 96.62 98 THR A O 1
ATOM 762 N N . GLY A 1 99 ? -18.224 0.619 12.890 1.00 95.44 99 GLY A N 1
ATOM 763 C CA . GLY A 1 99 ? -18.555 1.445 11.731 1.00 95.44 99 GLY A CA 1
ATOM 764 C C . GLY A 1 99 ? -19.440 2.652 12.059 1.00 95.44 99 GLY A C 1
ATOM 765 O O . GLY A 1 99 ? -19.754 3.433 11.167 1.00 95.44 99 GLY A O 1
ATOM 766 N N . GLN A 1 100 ? -19.871 2.825 13.313 1.00 95.25 100 GLN A N 1
ATOM 767 C CA . GLN A 1 100 ? -20.655 3.982 13.747 1.00 95.25 100 GLN A CA 1
ATOM 768 C C . GLN A 1 100 ? -19.756 5.197 14.028 1.00 95.25 100 GLN A C 1
ATOM 770 O O . GLN A 1 100 ? -18.565 5.056 14.291 1.00 95.25 100 GLN A O 1
ATOM 775 N N . LEU A 1 101 ? -20.323 6.404 13.961 1.00 92.25 101 LEU A N 1
ATOM 776 C CA . LEU A 1 101 ? -19.609 7.637 14.311 1.00 92.25 101 LEU A CA 1
ATOM 777 C C . LEU A 1 101 ? -19.686 7.885 15.813 1.00 92.25 101 LEU A C 1
ATOM 779 O O . LEU A 1 101 ? -20.751 7.720 16.410 1.00 92.25 101 LEU A O 1
ATOM 783 N N . MET A 1 102 ? -18.586 8.360 16.388 1.00 91.94 102 MET A N 1
ATOM 784 C CA . MET A 1 102 ? -18.523 8.766 17.788 1.00 91.94 102 MET A CA 1
ATOM 785 C C . MET A 1 102 ? -17.84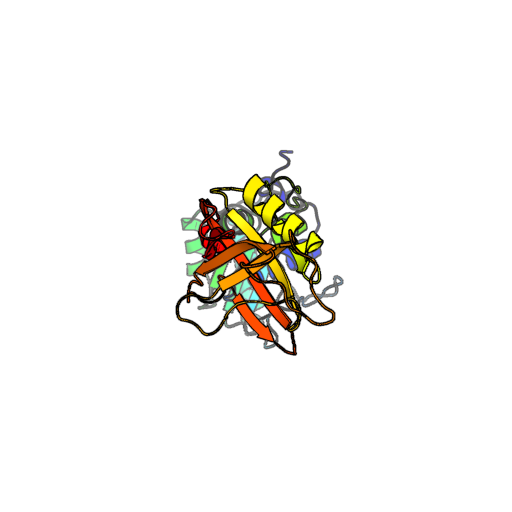1 10.121 17.933 1.00 91.94 102 MET A C 1
ATOM 787 O O . MET A 1 102 ? -16.914 10.449 17.192 1.00 91.94 102 MET A O 1
ATOM 791 N N . GLN A 1 103 ? -18.259 10.909 18.923 1.00 89.81 103 GLN A N 1
ATOM 792 C CA . GLN A 1 103 ? -17.486 12.086 19.303 1.00 89.81 103 GLN A CA 1
ATOM 793 C C . GLN A 1 103 ? -16.226 11.668 20.068 1.00 89.81 103 GLN A C 1
ATOM 795 O O . GLN A 1 103 ? -16.164 10.596 20.672 1.00 89.81 103 GLN A O 1
ATOM 800 N N . LEU A 1 104 ? -15.222 12.546 20.106 1.00 90.12 104 LEU A N 1
ATOM 801 C CA . LEU A 1 104 ? -14.016 12.303 20.901 1.00 90.12 104 LEU A CA 1
ATOM 802 C C . LEU A 1 104 ? -14.354 12.070 22.384 1.00 90.12 104 LEU A C 1
ATOM 804 O O . LEU A 1 104 ? -13.841 11.133 22.987 1.00 90.12 104 LEU A O 1
ATOM 808 N N . ALA A 1 105 ? -15.272 12.865 22.943 1.00 92.88 105 ALA A N 1
ATOM 809 C CA . ALA A 1 105 ? -15.725 12.719 24.327 1.00 92.88 105 ALA A CA 1
ATOM 810 C C . ALA A 1 105 ? -16.389 11.356 24.597 1.00 92.88 105 ALA A C 1
ATOM 812 O O . ALA A 1 105 ? -16.187 10.777 25.662 1.00 92.88 105 ALA A O 1
ATOM 813 N N . ASP A 1 106 ? -17.126 10.818 23.623 1.00 95.75 106 ASP A N 1
ATOM 814 C CA . ASP A 1 106 ? -17.750 9.497 23.718 1.00 95.75 106 ASP A CA 1
ATOM 815 C C . ASP A 1 106 ? -16.687 8.390 23.756 1.00 95.75 106 ASP A C 1
ATOM 817 O O . ASP A 1 106 ? -16.762 7.482 24.584 1.00 95.75 106 ASP A O 1
ATOM 821 N N . LYS A 1 107 ? -15.652 8.489 22.905 1.00 94.38 107 LYS A N 1
ATOM 822 C CA . LYS A 1 107 ? -14.526 7.538 22.892 1.00 94.38 107 LYS A CA 1
ATOM 823 C C . LYS A 1 107 ? -13.768 7.551 24.219 1.00 94.38 107 LYS A C 1
ATOM 825 O O . LYS A 1 107 ? -13.469 6.489 24.763 1.00 94.38 107 LYS A O 1
ATOM 830 N N . GLU A 1 108 ? -13.495 8.735 24.762 1.00 94.38 108 GLU A N 1
ATOM 831 C CA . GLU A 1 108 ? -12.846 8.869 26.071 1.00 94.38 108 GLU A CA 1
ATOM 832 C C . GLU A 1 108 ? -13.729 8.334 27.206 1.00 94.38 108 GLU A C 1
ATOM 834 O O . GLU A 1 108 ? -13.226 7.653 28.099 1.00 94.38 108 GLU A O 1
ATOM 839 N N . ARG A 1 109 ? -15.054 8.529 27.140 1.00 96.62 109 ARG A N 1
ATOM 840 C CA . ARG A 1 109 ? -15.989 7.940 28.110 1.00 96.62 109 ARG A CA 1
ATOM 841 C C . ARG A 1 109 ? -15.909 6.414 28.135 1.00 96.62 109 ARG A C 1
ATOM 843 O O . ARG A 1 109 ? -15.805 5.846 29.220 1.00 96.62 109 ARG A O 1
ATOM 850 N N . LEU A 1 110 ? -15.893 5.764 26.968 1.00 97.12 110 LEU A N 1
ATOM 851 C CA . LEU A 1 110 ? -15.756 4.304 26.890 1.00 97.12 110 LEU A CA 1
ATOM 852 C C . LEU A 1 110 ? -14.421 3.821 27.473 1.00 97.12 110 LEU A C 1
ATOM 854 O O . LEU A 1 110 ? -14.389 2.845 28.219 1.00 97.12 110 LEU A O 1
ATOM 858 N N . LYS A 1 111 ? -13.317 4.523 27.187 1.00 94.81 111 LYS A N 1
ATOM 859 C CA . LYS A 1 111 ? -12.001 4.187 27.756 1.00 94.81 111 LYS A CA 1
ATOM 860 C C . LYS A 1 111 ? -11.988 4.303 29.282 1.00 94.81 111 LYS A C 1
ATOM 862 O O . LYS A 1 111 ? -11.453 3.414 29.935 1.00 94.81 111 LYS A O 1
ATOM 867 N N . ILE A 1 112 ? -12.602 5.348 29.846 1.00 95.31 112 ILE A N 1
ATOM 868 C CA . ILE A 1 112 ? -12.706 5.556 31.304 1.00 95.31 112 ILE A CA 1
ATOM 869 C C . ILE A 1 112 ? -13.534 4.452 31.972 1.00 95.31 112 ILE A C 1
ATOM 871 O O . ILE A 1 112 ? -13.203 4.008 33.068 1.00 95.31 112 ILE A O 1
ATOM 875 N N . GLN A 1 113 ? -14.608 4.002 31.323 1.00 95.00 113 GLN A N 1
ATOM 876 C CA . GLN A 1 113 ? -15.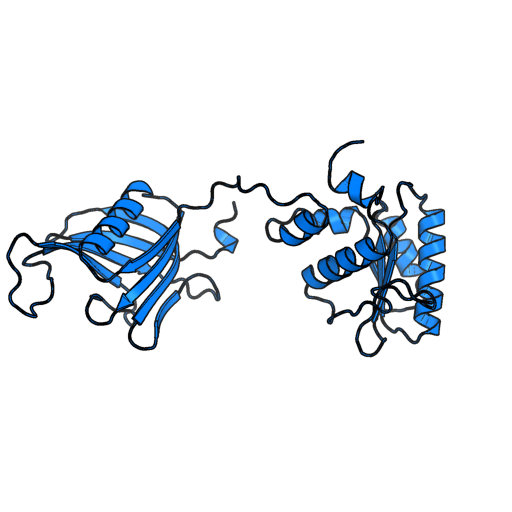450 2.913 31.824 1.00 95.00 113 GLN A CA 1
ATOM 877 C C . GLN A 1 113 ? -14.793 1.535 31.687 1.00 95.00 113 GLN A C 1
ATOM 879 O O . GLN A 1 113 ? -15.296 0.563 32.257 1.00 95.00 113 GLN A O 1
ATOM 884 N N . SER A 1 114 ? -13.695 1.428 30.933 1.00 95.25 114 SER A N 1
ATOM 885 C CA . SER A 1 114 ? -13.081 0.141 30.665 1.00 95.25 114 SER A CA 1
ATOM 886 C C . SER A 1 114 ? -12.432 -0.463 31.906 1.00 95.25 114 SER A C 1
ATOM 888 O O . SER A 1 114 ? -11.614 0.153 32.587 1.00 95.25 114 SER A O 1
ATOM 890 N N . L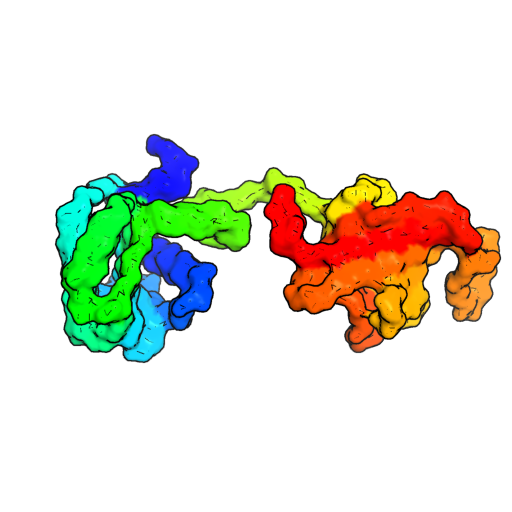EU A 1 115 ? -12.744 -1.731 32.159 1.00 93.94 115 LEU A N 1
ATOM 891 C CA . LEU A 1 115 ? -12.135 -2.537 33.213 1.00 93.94 115 LEU A CA 1
ATOM 892 C C . LEU A 1 115 ? -10.816 -3.198 32.774 1.00 93.94 115 LEU A C 1
ATOM 894 O O . LEU A 1 115 ? -10.203 -3.913 33.569 1.00 93.94 115 LEU A O 1
ATOM 898 N N . ILE A 1 116 ? -10.400 -2.994 31.520 1.00 94.06 116 ILE A N 1
ATOM 899 C CA . ILE A 1 116 ? -9.158 -3.508 30.936 1.00 94.06 116 ILE A CA 1
ATOM 900 C C . ILE A 1 116 ? -8.240 -2.316 30.654 1.00 94.06 116 ILE A C 1
ATOM 902 O O . ILE A 1 116 ? -8.553 -1.453 29.834 1.00 94.06 116 ILE A O 1
ATOM 906 N N . SER A 1 117 ? -7.085 -2.269 31.320 1.00 87.94 117 SER A N 1
ATOM 907 C CA . SER A 1 117 ? -6.190 -1.100 31.305 1.00 87.94 117 SER A CA 1
ATOM 908 C C . SER A 1 117 ? -5.677 -0.726 29.911 1.00 87.94 117 SER A C 1
ATOM 910 O O . SER A 1 117 ? -5.471 0.450 29.624 1.00 87.94 117 SER A O 1
ATOM 912 N N . LYS A 1 118 ? -5.496 -1.710 29.024 1.00 94.81 118 LYS A N 1
ATOM 913 C CA . LYS A 1 118 ? -5.101 -1.500 27.627 1.00 94.81 118 LYS A CA 1
ATOM 914 C C . LYS A 1 118 ? -6.320 -1.589 26.714 1.00 94.81 118 LYS A C 1
ATOM 916 O O . LYS A 1 118 ? -6.540 -2.616 26.076 1.00 94.81 118 LYS A O 1
ATOM 921 N N . THR A 1 119 ? -7.107 -0.515 26.672 1.00 96.88 119 THR A N 1
ATOM 922 C CA . THR A 1 119 ? -8.297 -0.423 25.814 1.00 96.88 119 THR A CA 1
ATOM 923 C C . THR A 1 119 ? -8.120 0.584 24.683 1.00 96.88 119 THR A C 1
ATOM 925 O O . THR A 1 119 ? -7.763 1.736 24.930 1.00 96.88 119 THR A O 1
ATOM 928 N N . ALA A 1 120 ? -8.422 0.169 23.452 1.00 96.19 120 ALA A N 1
ATOM 929 C CA . ALA A 1 120 ? -8.507 1.045 22.285 1.00 96.19 120 ALA A CA 1
ATOM 930 C C . ALA A 1 120 ? -9.920 1.027 21.686 1.00 96.19 120 ALA A C 1
ATOM 932 O O . ALA A 1 120 ? -10.610 0.009 21.716 1.00 96.19 120 ALA A O 1
ATOM 933 N N . VAL A 1 121 ? -10.345 2.164 21.138 1.00 97.19 121 VAL A N 1
ATOM 934 C CA . VAL A 1 121 ? -11.651 2.331 20.492 1.00 97.19 121 VAL A CA 1
ATOM 935 C C . VAL A 1 121 ? -11.425 3.000 19.144 1.00 97.19 121 VAL A C 1
ATOM 937 O O . VAL A 1 121 ? -10.824 4.073 19.109 1.00 97.19 121 VAL A O 1
ATOM 940 N N . TYR A 1 122 ? -11.914 2.372 18.076 1.00 96.88 122 TYR A N 1
ATOM 941 C CA . TYR A 1 122 ? -11.867 2.886 16.711 1.00 96.88 122 TYR A CA 1
ATOM 942 C C . TYR A 1 122 ? -13.286 3.056 16.175 1.00 96.88 122 TYR A C 1
ATOM 944 O O . TYR A 1 122 ? -14.052 2.091 16.117 1.00 96.88 122 TYR A O 1
ATOM 952 N N . ASP A 1 123 ? -13.634 4.280 15.792 1.00 95.88 123 ASP A N 1
ATOM 953 C CA . ASP A 1 123 ? -14.924 4.598 15.181 1.00 95.88 123 ASP A CA 1
ATOM 954 C C . ASP A 1 123 ? -14.809 4.739 13.655 1.00 95.88 123 ASP A C 1
ATOM 956 O O . ASP A 1 123 ? -13.731 4.622 13.065 1.00 95.88 123 ASP A O 1
ATOM 960 N N . CYS A 1 124 ? -15.931 5.038 12.998 1.00 94.31 124 CYS A N 1
ATOM 961 C CA . CYS A 1 124 ? -15.969 5.267 11.557 1.00 94.31 124 CYS A CA 1
ATOM 962 C C . CYS A 1 124 ? -14.947 6.317 11.092 1.00 94.31 124 CYS A C 1
ATOM 964 O O . CYS A 1 124 ? -14.384 6.171 10.009 1.00 94.31 124 CYS A O 1
ATOM 966 N N . SER A 1 125 ? -14.719 7.372 11.878 1.00 89.94 125 SER A N 1
ATOM 967 C CA . SER A 1 125 ? -13.784 8.448 11.531 1.00 89.94 125 SER A CA 1
ATOM 968 C C . SER A 1 125 ? -12.337 7.951 11.528 1.00 89.94 125 SER A C 1
ATOM 970 O O . SER A 1 125 ? -11.586 8.243 10.597 1.00 89.94 125 SER A O 1
ATOM 972 N N . ASP A 1 126 ? -11.962 7.150 12.530 1.00 92.62 126 ASP A N 1
ATOM 973 C CA . ASP A 1 126 ? -10.628 6.550 12.610 1.00 92.62 126 ASP A CA 1
ATOM 974 C C . ASP A 1 126 ? -10.385 5.580 11.443 1.00 92.62 126 ASP A C 1
ATOM 976 O O . ASP A 1 126 ? -9.336 5.621 10.798 1.00 92.62 126 ASP A O 1
ATOM 980 N N . ILE A 1 127 ? -11.387 4.753 11.120 1.00 95.19 127 ILE A N 1
ATOM 981 C CA . ILE A 1 127 ? -11.330 3.831 9.980 1.00 95.19 127 ILE A CA 1
ATOM 982 C C . ILE A 1 127 ? -11.172 4.609 8.671 1.00 95.19 127 ILE A C 1
ATOM 984 O O . ILE A 1 127 ? -10.312 4.274 7.860 1.00 95.19 127 ILE A O 1
ATOM 988 N N . LEU A 1 128 ? -11.966 5.664 8.463 1.00 87.88 128 LEU A N 1
ATOM 989 C CA . LEU A 1 128 ? -11.887 6.497 7.263 1.00 87.88 128 LEU A CA 1
ATOM 990 C C . LEU A 1 128 ? -10.516 7.141 7.097 1.00 87.88 128 LEU A C 1
ATOM 992 O O . LEU A 1 128 ? -10.013 7.171 5.979 1.00 87.88 128 LEU A O 1
ATOM 996 N N . SER A 1 129 ? -9.903 7.619 8.180 1.00 82.06 129 SER A N 1
ATOM 997 C CA . SER A 1 129 ? -8.560 8.206 8.142 1.00 82.06 129 SER A CA 1
ATOM 998 C C . SER A 1 129 ? -7.534 7.223 7.567 1.00 82.06 129 SER A C 1
ATOM 1000 O O . SER A 1 129 ? -6.781 7.555 6.652 1.00 82.06 129 SER A O 1
ATOM 1002 N N . VAL A 1 130 ? -7.574 5.969 8.025 1.00 83.00 130 VAL A N 1
ATOM 1003 C CA . VAL A 1 130 ? -6.669 4.910 7.556 1.00 83.00 130 VAL A CA 1
ATOM 1004 C C . VAL A 1 130 ? -7.009 4.467 6.137 1.00 83.00 130 VAL A C 1
ATOM 1006 O O . VAL A 1 130 ? -6.125 4.361 5.293 1.00 83.00 130 VAL A O 1
ATOM 1009 N N . VAL A 1 131 ? -8.290 4.236 5.848 1.00 85.88 131 VAL A N 1
ATOM 1010 C CA . VAL A 1 131 ? -8.766 3.776 4.536 1.00 85.88 131 VAL A CA 1
ATOM 1011 C C . VAL A 1 131 ? -8.567 4.838 3.451 1.00 85.88 131 VAL A C 1
ATOM 1013 O O . VAL A 1 131 ? -8.429 4.489 2.281 1.00 85.88 131 VAL A O 1
ATOM 1016 N N . SER A 1 132 ? -8.504 6.120 3.812 1.00 78.81 132 SER A N 1
ATOM 1017 C CA . SER A 1 132 ? -8.205 7.212 2.875 1.00 78.81 132 SER A CA 1
ATOM 1018 C C . SER A 1 132 ? -6.715 7.324 2.551 1.00 78.81 132 SER A C 1
ATOM 1020 O O . SER A 1 132 ? -6.356 7.993 1.586 1.00 78.81 132 SER A O 1
ATOM 1022 N N . ALA A 1 133 ? -5.831 6.670 3.314 1.00 71.81 133 ALA A N 1
ATOM 1023 C CA . ALA A 1 133 ? -4.402 6.708 3.040 1.00 71.81 133 ALA A CA 1
ATOM 1024 C C . ALA A 1 133 ? -4.097 6.014 1.698 1.00 71.81 133 ALA A C 1
ATOM 1026 O O . ALA A 1 133 ? -4.598 4.910 1.470 1.00 71.81 133 ALA A O 1
ATOM 1027 N N . PRO A 1 134 ? -3.251 6.566 0.811 1.00 65.00 134 PRO A N 1
ATOM 1028 C CA . PRO A 1 134 ? -3.020 5.997 -0.522 1.00 65.00 134 PRO A CA 1
ATOM 1029 C C . PRO A 1 134 ? -2.629 4.509 -0.514 1.00 65.00 134 PRO A C 1
ATOM 1031 O O . PRO A 1 134 ? -3.103 3.733 -1.336 1.00 65.00 134 PRO A O 1
ATOM 1034 N N . GLN A 1 135 ? -1.838 4.067 0.470 1.00 67.12 135 GLN A N 1
ATOM 1035 C CA . GLN A 1 135 ? -1.426 2.667 0.646 1.00 67.12 135 GLN A CA 1
ATOM 1036 C C . GLN A 1 135 ? -2.549 1.699 1.068 1.00 67.12 135 GLN A C 1
ATOM 1038 O O . GLN A 1 135 ? -2.364 0.487 0.993 1.00 67.12 135 GLN A O 1
ATOM 1043 N N . ALA A 1 136 ? -3.707 2.198 1.499 1.00 75.75 136 ALA A N 1
ATOM 1044 C CA . ALA A 1 136 ? -4.828 1.394 1.982 1.00 75.75 136 ALA A CA 1
ATOM 1045 C C . ALA A 1 136 ? -5.750 0.871 0.861 1.00 75.75 136 ALA A C 1
ATOM 1047 O O . ALA A 1 136 ? -6.906 0.536 1.121 1.00 75.75 136 ALA A O 1
ATOM 1048 N N . GLY A 1 137 ? -5.253 0.765 -0.379 1.00 78.06 137 GLY A N 1
ATOM 1049 C CA . GLY A 1 137 ? -6.033 0.293 -1.532 1.00 78.06 137 GLY A CA 1
ATOM 1050 C C . GLY A 1 137 ? -6.670 -1.080 -1.314 1.00 78.06 137 GLY A C 1
ATOM 1051 O O . GLY A 1 137 ? -7.814 -1.306 -1.697 1.00 78.06 137 GLY A O 1
ATOM 1052 N N . TYR A 1 138 ? -5.992 -1.972 -0.587 1.00 80.00 138 TYR A N 1
ATOM 1053 C CA . TYR A 1 138 ? -6.555 -3.273 -0.220 1.00 80.00 138 TYR A CA 1
ATOM 1054 C C . TYR A 1 138 ? -7.726 -3.165 0.776 1.00 80.00 138 TYR A C 1
ATOM 1056 O O . TYR A 1 138 ? -8.686 -3.924 0.664 1.00 80.00 138 TYR A O 1
ATOM 1064 N N . LEU A 1 139 ? -7.701 -2.208 1.714 1.00 85.44 139 LEU A N 1
ATOM 1065 C CA . LEU A 1 139 ? -8.826 -1.962 2.625 1.00 85.44 139 LEU A CA 1
ATOM 1066 C C . LEU A 1 139 ? -10.016 -1.367 1.871 1.00 85.44 139 LEU A C 1
ATOM 1068 O O . LEU A 1 139 ? -11.153 -1.777 2.100 1.00 85.44 139 LEU A O 1
ATOM 1072 N N . ARG A 1 140 ? -9.762 -0.441 0.938 1.00 90.62 140 ARG A N 1
ATOM 1073 C CA . ARG A 1 140 ? -10.808 0.105 0.063 1.00 90.62 140 ARG A CA 1
ATOM 1074 C C . ARG A 1 140 ? -11.428 -0.989 -0.815 1.00 90.62 140 ARG A C 1
ATOM 1076 O O . ARG A 1 140 ? -12.652 -1.069 -0.906 1.00 90.62 140 ARG A O 1
ATOM 1083 N N . ALA A 1 141 ? -10.617 -1.904 -1.351 1.00 85.94 141 ALA A N 1
ATOM 1084 C CA . ALA A 1 141 ? -11.089 -3.068 -2.101 1.00 85.94 141 ALA A CA 1
ATOM 1085 C C . ALA A 1 141 ? -11.972 -4.010 -1.260 1.00 85.94 141 ALA A C 1
ATOM 1087 O O . ALA A 1 141 ? -13.030 -4.416 -1.736 1.00 85.94 141 ALA A O 1
ATOM 1088 N N . LEU A 1 142 ? -11.611 -4.298 0.001 1.00 84.94 142 LEU A N 1
ATOM 1089 C CA . LEU A 1 142 ? -12.459 -5.079 0.923 1.00 84.94 142 LEU A CA 1
ATOM 1090 C C . LEU A 1 142 ? -13.811 -4.407 1.195 1.00 84.94 142 LEU A C 1
ATOM 1092 O O . LEU A 1 142 ? -14.819 -5.080 1.396 1.00 84.94 142 LEU A O 1
ATOM 1096 N N . LEU A 1 143 ? -13.851 -3.076 1.157 1.00 89.94 143 LEU A N 1
ATOM 1097 C CA . LEU A 1 143 ? -15.085 -2.303 1.256 1.00 89.94 143 LEU A CA 1
ATOM 1098 C C . LEU A 1 143 ? -15.833 -2.209 -0.084 1.00 89.94 143 LEU A C 1
ATOM 1100 O O . LEU A 1 143 ? -16.889 -1.589 -0.142 1.00 89.94 143 LEU A O 1
ATOM 1104 N N . GLY A 1 144 ? -15.377 -2.853 -1.157 1.00 89.00 144 GLY A N 1
ATOM 1105 C CA . GLY A 1 144 ? -16.020 -2.778 -2.474 1.00 89.00 144 GLY A CA 1
ATOM 1106 C C . GLY A 1 144 ? -15.801 -1.443 -3.192 1.00 89.00 144 GLY A C 1
ATOM 1107 O O . GLY A 1 144 ? -16.538 -1.124 -4.120 1.00 89.00 144 GLY A O 1
ATOM 1108 N N . PHE A 1 145 ? -14.790 -0.681 -2.776 1.00 88.75 145 PHE A N 1
ATOM 1109 C CA . PHE A 1 145 ? -14.307 0.530 -3.436 1.00 88.75 145 PHE A CA 1
ATOM 1110 C C . PHE A 1 145 ? -12.863 0.309 -3.907 1.00 88.75 145 PHE A C 1
ATOM 1112 O O . PHE A 1 145 ? -11.969 1.001 -3.429 1.00 88.75 145 PHE A O 1
ATOM 1119 N N . PRO A 1 146 ? -12.572 -0.695 -4.757 1.00 83.88 146 PRO A N 1
ATOM 1120 C CA . PRO A 1 146 ? -11.212 -0.876 -5.248 1.00 83.88 146 PRO A CA 1
ATOM 1121 C C . PRO A 1 146 ? -10.739 0.414 -5.920 1.00 83.88 146 PRO A C 1
ATOM 1123 O O . PRO A 1 146 ? -11.536 1.116 -6.548 1.00 83.88 146 PRO A O 1
ATOM 1126 N N . ASP A 1 147 ? -9.453 0.726 -5.778 1.00 74.94 147 ASP A N 1
ATOM 1127 C CA . ASP A 1 147 ? -8.864 1.819 -6.540 1.00 74.94 147 ASP A CA 1
ATOM 1128 C C . ASP A 1 147 ? -9.107 1.529 -8.023 1.00 74.94 147 ASP A C 1
ATOM 1130 O O . ASP A 1 147 ? -8.637 0.521 -8.555 1.00 74.94 147 ASP A O 1
ATOM 1134 N N . ASN A 1 148 ? -9.882 2.388 -8.685 1.00 62.50 148 ASN A N 1
ATOM 1135 C CA . ASN A 1 148 ? -9.924 2.385 -10.139 1.00 62.50 148 ASN A CA 1
ATOM 1136 C C . ASN A 1 148 ? -8.489 2.663 -10.608 1.00 62.50 148 ASN A C 1
ATOM 1138 O O . ASN A 1 148 ? -7.822 3.518 -10.026 1.00 62.50 148 ASN A O 1
ATOM 1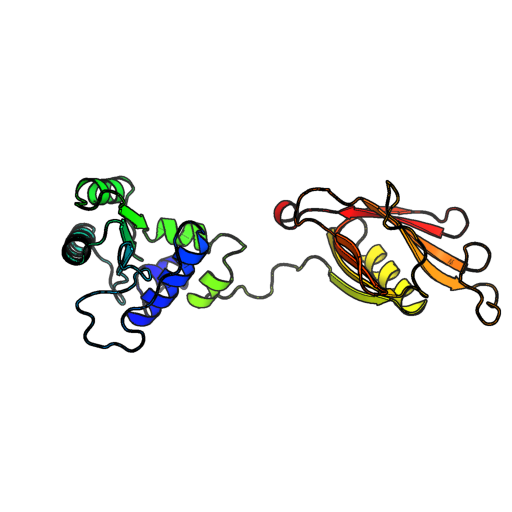142 N N . GLU A 1 149 ? -7.995 1.942 -11.618 1.00 52.97 149 GLU A N 1
ATOM 1143 C CA . GLU A 1 149 ? -6.619 2.050 -12.138 1.00 52.97 149 GLU A CA 1
ATOM 1144 C C . GLU A 1 149 ? -6.314 3.406 -12.832 1.00 52.97 149 GLU A C 1
ATOM 1146 O O . GLU A 1 149 ? -5.729 3.451 -13.909 1.00 52.97 149 GLU A O 1
ATOM 1151 N N . THR A 1 150 ? -6.731 4.531 -12.249 1.00 47.34 150 THR A N 1
ATOM 1152 C CA . THR A 1 150 ? -6.751 5.871 -12.851 1.00 47.34 150 THR A CA 1
ATOM 1153 C C . THR A 1 150 ? -5.996 6.925 -12.040 1.00 47.34 150 THR A C 1
ATOM 1155 O O . THR A 1 150 ? -6.220 8.114 -12.240 1.00 47.34 150 THR A O 1
ATOM 1158 N N . GLU A 1 151 ? -5.086 6.542 -11.145 1.00 48.88 151 GLU A N 1
ATOM 1159 C CA . GLU A 1 151 ? -3.950 7.435 -10.887 1.00 48.88 151 GLU A CA 1
ATOM 1160 C C . GLU A 1 151 ? -3.001 7.298 -12.082 1.00 48.88 151 GLU A C 1
ATOM 1162 O O . GLU A 1 151 ? -2.717 6.156 -12.465 1.00 48.88 151 GLU A O 1
ATOM 1167 N N . PRO A 1 152 ? -2.515 8.391 -12.704 1.00 47.22 152 PRO A N 1
ATOM 1168 C CA . PRO A 1 152 ? -1.486 8.276 -13.724 1.00 47.22 152 PRO A CA 1
ATOM 1169 C C . PRO A 1 152 ? -0.273 7.619 -13.066 1.00 47.22 152 PRO A C 1
ATOM 1171 O O . PRO A 1 152 ? 0.479 8.257 -12.324 1.00 47.22 152 PRO A O 1
ATOM 1174 N N . ARG A 1 153 ? -0.117 6.304 -13.278 1.00 60.84 153 ARG A N 1
ATOM 1175 C CA . ARG A 1 153 ? 1.065 5.572 -12.834 1.00 60.84 153 ARG A CA 1
ATOM 1176 C C . ARG A 1 153 ? 2.243 6.331 -13.416 1.00 60.84 153 ARG A C 1
ATOM 1178 O O . ARG A 1 153 ? 2.273 6.575 -14.623 1.00 60.84 153 ARG A O 1
ATOM 1185 N N . LYS A 1 154 ? 3.180 6.729 -12.550 1.00 78.06 154 LYS A N 1
ATOM 1186 C CA . LYS A 1 154 ? 4.442 7.309 -13.005 1.00 78.06 154 LYS A CA 1
ATOM 1187 C C . LYS A 1 154 ? 4.979 6.411 -14.130 1.00 78.06 154 LYS A C 1
ATOM 1189 O O . LYS A 1 154 ? 4.912 5.184 -13.970 1.00 78.06 154 LYS A O 1
ATOM 1194 N N . PRO A 1 155 ? 5.430 6.991 -15.252 1.00 87.56 155 PRO A N 1
ATOM 1195 C CA . PRO A 1 155 ? 5.916 6.235 -16.393 1.00 87.56 155 PRO A CA 1
ATOM 1196 C C . PRO A 1 155 ? 6.874 5.140 -15.934 1.00 87.56 155 PRO A C 1
ATOM 1198 O O . PRO A 1 155 ? 7.719 5.352 -15.058 1.00 87.56 155 PRO A O 1
ATOM 1201 N N . LYS A 1 156 ? 6.689 3.940 -16.474 1.00 88.81 156 LYS A N 1
ATOM 1202 C CA . LYS A 1 156 ? 7.331 2.729 -15.978 1.00 88.81 156 LYS A CA 1
ATOM 1203 C C . LYS A 1 156 ? 8.051 2.025 -17.113 1.00 88.81 156 LYS A C 1
ATOM 1205 O O . LYS A 1 156 ? 7.427 1.726 -18.126 1.00 88.81 156 LYS A O 1
ATOM 1210 N N . PHE A 1 157 ? 9.312 1.681 -16.884 1.00 91.00 157 PHE A N 1
ATOM 1211 C CA . PHE A 1 157 ? 10.104 0.882 -17.807 1.00 91.00 157 PHE A CA 1
ATOM 1212 C C . PHE A 1 157 ? 10.698 -0.327 -17.084 1.00 91.00 157 PHE A C 1
ATOM 1214 O O . PHE A 1 157 ? 11.442 -0.196 -16.108 1.00 91.00 157 PHE A O 1
ATOM 1221 N N . GLU A 1 158 ? 10.345 -1.521 -17.557 1.00 89.06 158 GLU A N 1
ATOM 1222 C CA . GLU A 1 158 ? 10.880 -2.785 -17.055 1.00 89.06 158 GLU A CA 1
ATOM 1223 C C . GLU A 1 158 ? 11.389 -3.609 -18.222 1.00 89.06 158 GLU A C 1
ATOM 1225 O O . GLU A 1 158 ? 10.627 -3.910 -19.140 1.00 89.06 158 GLU A O 1
ATOM 1230 N N . SER A 1 159 ? 12.665 -3.977 -18.186 1.00 85.38 159 SER A N 1
ATOM 1231 C CA . SER A 1 159 ? 13.241 -4.805 -19.238 1.00 85.38 159 SER A CA 1
ATOM 1232 C C . SER A 1 159 ? 14.516 -5.504 -18.780 1.00 85.38 159 SER A C 1
ATOM 1234 O O . SER A 1 159 ? 15.167 -5.105 -17.808 1.00 85.38 159 SER A O 1
ATOM 1236 N N . VAL A 1 160 ? 14.874 -6.546 -19.523 1.00 87.44 160 VAL A N 1
ATOM 1237 C CA . VAL A 1 160 ? 16.218 -7.118 -19.525 1.00 87.44 160 VAL A CA 1
ATOM 1238 C C . VAL A 1 160 ? 16.956 -6.499 -20.712 1.00 87.44 160 VAL A C 1
ATOM 1240 O O . VAL A 1 160 ? 16.459 -6.561 -21.831 1.00 87.44 160 VAL A O 1
ATOM 1243 N N . LEU A 1 161 ? 18.099 -5.862 -20.468 1.00 87.06 161 LEU A N 1
ATOM 1244 C CA . LEU A 1 161 ? 18.861 -5.115 -21.468 1.00 87.06 161 LEU A CA 1
ATOM 1245 C C . LEU A 1 161 ? 20.022 -5.978 -21.966 1.00 87.06 161 LEU A C 1
ATOM 1247 O O . LEU A 1 161 ? 21.037 -6.126 -21.279 1.00 87.06 161 LEU A O 1
ATOM 1251 N N . LEU A 1 162 ? 19.850 -6.579 -23.144 1.00 84.25 162 LEU A N 1
ATOM 1252 C CA . LEU A 1 162 ? 20.809 -7.529 -23.724 1.00 84.25 162 LEU A CA 1
ATOM 1253 C C . LEU A 1 162 ? 21.376 -7.046 -25.063 1.00 84.25 162 LEU A C 1
ATOM 1255 O O . LEU A 1 162 ? 22.353 -7.603 -25.557 1.00 84.25 162 LEU A O 1
ATOM 1259 N N . SER A 1 163 ? 20.764 -6.027 -25.668 1.00 85.75 163 SER A N 1
ATOM 1260 C CA . SER A 1 163 ? 21.084 -5.564 -27.016 1.00 85.75 163 SER A CA 1
ATOM 1261 C C . SER A 1 163 ? 21.051 -4.039 -27.140 1.00 85.75 163 SER A C 1
ATOM 1263 O O . SER A 1 163 ? 20.450 -3.346 -26.317 1.00 85.75 163 SER A O 1
ATOM 1265 N N . LEU A 1 164 ? 21.647 -3.515 -28.218 1.00 87.56 164 LEU A N 1
ATOM 1266 C CA . LEU A 1 164 ? 21.584 -2.086 -28.563 1.00 87.56 164 LEU A CA 1
ATOM 1267 C C . LEU A 1 164 ? 20.133 -1.591 -28.727 1.00 87.56 164 LEU A C 1
ATOM 1269 O O . LEU A 1 164 ? 19.822 -0.454 -28.385 1.00 87.56 164 LEU A O 1
ATOM 1273 N N . ASP A 1 165 ? 19.226 -2.448 -29.210 1.00 88.00 165 ASP A N 1
ATOM 1274 C CA . ASP A 1 165 ? 17.805 -2.110 -29.375 1.00 88.00 165 ASP A CA 1
ATOM 1275 C C . ASP A 1 165 ? 17.090 -1.940 -28.023 1.00 88.00 165 ASP A C 1
ATOM 1277 O O . ASP A 1 165 ? 16.259 -1.044 -27.863 1.00 88.00 165 ASP A O 1
ATOM 1281 N N . ASP A 1 166 ? 17.447 -2.743 -27.016 1.00 87.31 166 ASP A N 1
ATOM 1282 C CA . ASP A 1 166 ? 16.900 -2.596 -25.662 1.00 87.31 166 ASP A CA 1
ATOM 1283 C C . ASP A 1 166 ? 17.347 -1.279 -25.020 1.00 87.31 166 ASP A C 1
ATOM 1285 O O . ASP A 1 166 ? 16.546 -0.583 -24.390 1.00 87.31 166 ASP A O 1
ATOM 1289 N N . TYR A 1 167 ? 18.613 -0.913 -25.228 1.00 90.88 167 TYR A N 1
ATOM 1290 C CA . TYR A 1 167 ? 19.169 0.357 -24.775 1.00 90.88 167 TYR A CA 1
ATOM 1291 C C . TYR A 1 167 ? 18.534 1.551 -25.493 1.00 90.88 167 TYR A C 1
ATOM 1293 O O . TYR A 1 167 ? 18.162 2.522 -24.838 1.00 90.88 167 TYR A O 1
ATOM 1301 N N . ARG A 1 168 ? 18.272 1.452 -26.801 1.00 91.00 168 ARG A N 1
ATOM 1302 C CA . ARG A 1 168 ? 17.546 2.488 -27.552 1.00 91.00 168 ARG A CA 1
ATOM 1303 C C . ARG A 1 168 ? 16.124 2.699 -27.028 1.00 91.00 168 ARG A C 1
ATOM 1305 O O . ARG A 1 168 ? 15.672 3.841 -26.920 1.00 91.00 168 ARG A O 1
ATOM 1312 N N . LYS A 1 169 ? 15.413 1.622 -26.671 1.00 92.94 169 LYS A N 1
ATOM 1313 C CA . LYS A 1 169 ? 14.079 1.712 -26.043 1.00 92.94 169 LYS A CA 1
ATOM 1314 C C . LYS A 1 169 ? 14.138 2.404 -24.686 1.00 92.94 169 LYS A C 1
ATOM 1316 O O . LYS A 1 169 ? 13.260 3.212 -24.394 1.00 92.94 169 LYS A O 1
ATOM 1321 N N . LEU A 1 170 ? 15.160 2.111 -23.879 1.00 94.19 170 LEU A N 1
ATOM 1322 C CA . LEU A 1 170 ? 15.375 2.792 -22.604 1.00 94.19 170 LEU A CA 1
ATOM 1323 C C . LEU A 1 170 ? 15.618 4.290 -22.821 1.00 94.19 170 LEU A C 1
ATOM 1325 O O . LEU A 1 170 ? 14.925 5.099 -22.212 1.00 94.19 170 LEU A O 1
ATOM 1329 N N . SER A 1 171 ? 16.541 4.670 -23.705 1.00 91.56 171 SER A N 1
ATOM 1330 C CA . SER A 1 171 ? 16.848 6.082 -23.971 1.00 91.56 171 SER A CA 1
ATOM 1331 C C . SER A 1 171 ? 15.654 6.838 -24.557 1.00 91.56 171 SER A C 1
ATOM 1333 O O . SER A 1 171 ? 15.380 7.960 -24.140 1.00 91.56 171 SER A O 1
ATOM 1335 N N . SER A 1 172 ? 14.870 6.201 -25.435 1.00 92.00 172 SER A N 1
ATOM 1336 C CA . SER A 1 172 ? 13.617 6.775 -25.952 1.00 92.00 172 SER A CA 1
ATOM 1337 C C . SER A 1 172 ? 12.614 7.023 -24.825 1.00 92.00 172 SER A C 1
ATOM 1339 O O . SER A 1 172 ? 12.084 8.122 -24.704 1.00 92.00 172 SER A O 1
ATOM 1341 N N . PHE A 1 173 ? 12.415 6.037 -23.943 1.00 94.25 173 PHE A N 1
ATOM 1342 C CA . PHE A 1 173 ? 11.551 6.185 -22.773 1.00 94.25 173 PHE A CA 1
ATOM 1343 C C . PHE A 1 173 ? 12.024 7.316 -21.848 1.00 94.25 173 PHE A C 1
ATOM 1345 O O . PHE A 1 173 ? 11.205 8.064 -21.324 1.00 94.25 173 PHE A O 1
ATOM 1352 N N . ILE A 1 174 ? 13.332 7.464 -21.640 1.00 93.50 174 ILE A N 1
ATOM 1353 C CA . ILE A 1 174 ? 13.885 8.540 -20.811 1.00 93.50 174 ILE A CA 1
ATOM 1354 C C . ILE A 1 174 ? 13.661 9.905 -21.466 1.00 93.50 174 ILE A C 1
ATOM 1356 O O . ILE A 1 174 ? 13.200 10.819 -20.787 1.00 93.50 174 ILE A O 1
ATOM 1360 N N . GLY A 1 175 ? 13.910 10.030 -22.772 1.00 88.62 175 GLY A N 1
ATOM 1361 C CA . GLY A 1 175 ? 13.668 11.264 -23.523 1.00 88.62 175 GLY A CA 1
ATOM 1362 C C . GLY A 1 175 ? 12.191 11.672 -23.558 1.00 88.62 175 GLY A C 1
ATOM 1363 O O . GLY A 1 175 ? 11.873 12.845 -23.405 1.00 88.62 175 GLY A O 1
ATOM 1364 N N . GLU A 1 176 ? 11.268 10.713 -23.674 1.00 90.38 176 GLU A N 1
ATOM 1365 C CA . GLU A 1 176 ? 9.817 10.966 -23.612 1.00 90.38 176 GLU A CA 1
ATOM 1366 C C . GLU A 1 176 ? 9.336 11.436 -22.230 1.00 90.38 176 GLU A C 1
ATOM 1368 O O . GLU A 1 176 ? 8.240 11.984 -22.109 1.00 90.38 176 GLU A O 1
ATOM 1373 N N . ASN A 1 177 ? 10.137 11.211 -21.185 1.00 89.62 177 ASN A N 1
ATOM 1374 C CA . ASN A 1 177 ? 9.795 11.499 -19.795 1.00 89.62 177 ASN A CA 1
ATOM 1375 C C . ASN A 1 177 ? 10.804 12.449 -19.126 1.00 89.62 177 ASN A C 1
ATOM 1377 O O . ASN A 1 177 ? 10.944 12.422 -17.899 1.00 89.62 177 ASN A O 1
ATOM 1381 N N . GLU A 1 178 ? 11.501 13.276 -19.914 1.00 83.31 178 GLU A N 1
ATOM 1382 C CA . GLU A 1 178 ? 12.491 14.244 -19.428 1.00 83.31 178 GLU A CA 1
ATOM 1383 C C . GLU A 1 178 ? 11.914 15.141 -18.317 1.00 83.31 178 GLU A C 1
ATOM 1385 O O . GLU A 1 178 ? 10.725 15.462 -18.307 1.00 83.31 178 GLU A O 1
ATOM 1390 N N . GLU A 1 179 ? 12.747 15.491 -17.329 1.00 81.44 179 GLU A N 1
ATOM 1391 C CA . GLU A 1 179 ? 12.372 16.244 -16.115 1.00 81.44 179 GLU A CA 1
ATOM 1392 C C . GLU A 1 179 ? 11.302 15.561 -15.228 1.00 81.44 179 GLU A C 1
ATOM 1394 O O . GLU A 1 179 ? 10.915 16.080 -14.176 1.00 81.44 179 GLU A O 1
ATOM 1399 N N . GLY A 1 180 ? 10.839 14.369 -15.615 1.00 85.62 180 GLY A N 1
ATOM 1400 C CA . GLY A 1 180 ? 9.808 13.597 -14.939 1.00 85.62 180 GLY A CA 1
ATOM 1401 C C . GLY A 1 180 ? 10.330 12.627 -13.878 1.00 85.62 180 GLY A C 1
ATOM 1402 O O . GLY A 1 180 ? 11.531 12.432 -13.667 1.00 85.62 180 GLY A O 1
ATOM 1403 N N . ILE A 1 181 ? 9.376 11.982 -13.197 1.00 88.75 181 ILE A N 1
ATOM 1404 C CA . ILE A 1 181 ? 9.639 10.878 -12.268 1.00 88.75 181 ILE A CA 1
ATOM 1405 C C . ILE A 1 181 ? 9.218 9.578 -12.933 1.00 88.75 181 ILE A C 1
ATOM 1407 O O . ILE A 1 181 ? 8.047 9.419 -13.279 1.00 88.75 181 ILE A O 1
ATOM 1411 N N . VAL A 1 182 ? 10.152 8.638 -13.035 1.00 90.31 182 VAL A N 1
ATOM 1412 C CA . VAL A 1 182 ? 9.945 7.334 -13.667 1.00 90.31 1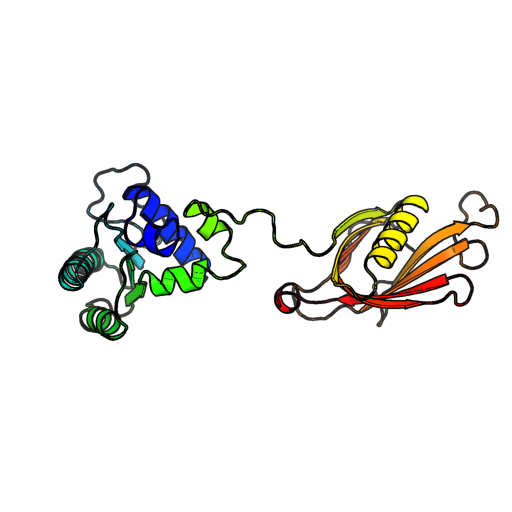82 VAL A CA 1
ATOM 1413 C C . VAL A 1 182 ? 10.221 6.198 -12.692 1.00 90.31 182 VAL A C 1
ATOM 1415 O O . VAL A 1 182 ? 11.008 6.339 -11.754 1.00 90.31 182 VAL A O 1
ATOM 1418 N N . PHE A 1 183 ? 9.585 5.052 -12.914 1.00 89.38 183 PHE A N 1
ATOM 1419 C CA . PHE A 1 183 ? 9.978 3.796 -12.283 1.00 89.38 183 PHE A CA 1
ATOM 1420 C C . PHE A 1 183 ? 10.815 2.973 -13.254 1.00 89.38 183 PHE A C 1
ATOM 1422 O O . PHE A 1 183 ? 10.352 2.646 -14.348 1.00 89.38 183 PHE A O 1
ATOM 1429 N N . LEU A 1 184 ? 12.012 2.584 -12.821 1.00 90.88 184 LEU A N 1
ATOM 1430 C CA . LEU A 1 184 ? 12.902 1.714 -13.580 1.00 90.88 184 LEU A CA 1
ATOM 1431 C C . LEU A 1 184 ? 13.061 0.380 -12.855 1.00 90.88 184 LEU A C 1
ATOM 1433 O O . LEU A 1 184 ? 13.230 0.336 -11.634 1.00 90.88 184 LEU A O 1
ATOM 1437 N N . ASN A 1 185 ? 13.016 -0.708 -13.615 1.00 87.06 185 ASN A N 1
ATOM 1438 C CA . ASN A 1 185 ? 13.347 -2.054 -13.159 1.00 87.06 185 ASN A CA 1
ATOM 1439 C C . ASN A 1 185 ? 14.109 -2.771 -14.273 1.00 87.06 185 ASN A C 1
ATOM 1441 O O . ASN A 1 185 ? 13.524 -3.423 -15.138 1.00 87.06 185 ASN A O 1
ATOM 1445 N N . LEU A 1 186 ? 15.420 -2.569 -14.269 1.00 90.19 186 LEU A N 1
ATOM 1446 C CA . LEU A 1 186 ? 16.332 -2.994 -15.318 1.00 90.19 186 LEU A CA 1
ATOM 1447 C C . LEU A 1 186 ? 17.173 -4.163 -14.821 1.00 90.19 186 LEU A C 1
ATOM 1449 O O . LEU A 1 186 ? 17.650 -4.167 -13.683 1.00 90.19 186 LEU A O 1
ATOM 1453 N N . THR A 1 187 ? 17.379 -5.137 -15.698 1.00 86.12 187 THR A N 1
ATOM 1454 C CA . THR A 1 187 ? 18.360 -6.207 -15.507 1.00 86.12 187 THR A CA 1
ATOM 1455 C C . THR A 1 187 ? 19.330 -6.184 -16.680 1.00 86.12 187 THR A C 1
ATOM 1457 O O . THR A 1 187 ? 18.892 -6.245 -17.820 1.00 86.12 187 THR A O 1
ATOM 1460 N N . MET A 1 188 ? 20.626 -6.096 -16.409 1.00 89.00 188 MET A N 1
ATOM 1461 C CA . MET A 1 188 ? 21.707 -6.155 -17.400 1.00 89.00 188 MET A CA 1
ATOM 1462 C C . MET A 1 188 ? 22.587 -7.359 -17.069 1.00 89.00 188 MET A C 1
ATOM 1464 O O . MET A 1 188 ? 22.754 -7.671 -15.889 1.00 89.00 188 MET A O 1
ATOM 1468 N N . ASP A 1 189 ? 23.121 -8.048 -18.072 1.00 81.69 189 ASP A N 1
ATOM 1469 C CA . ASP A 1 189 ? 24.088 -9.127 -17.845 1.00 81.69 189 ASP A CA 1
ATOM 1470 C C . ASP A 1 189 ? 25.531 -8.593 -17.871 1.00 81.69 189 ASP A C 1
ATOM 1472 O O . ASP A 1 189 ? 25.778 -7.445 -18.241 1.00 81.69 189 ASP A O 1
ATOM 1476 N N . ASP A 1 190 ? 26.497 -9.414 -17.455 1.00 79.75 190 ASP A N 1
ATOM 1477 C CA . ASP A 1 190 ? 27.914 -9.019 -17.389 1.00 79.75 190 ASP A CA 1
ATOM 1478 C C . ASP A 1 190 ? 28.536 -8.690 -18.769 1.00 79.75 190 ASP A C 1
ATOM 1480 O O . ASP A 1 190 ? 29.577 -8.029 -18.850 1.00 79.75 190 ASP A O 1
ATOM 1484 N N . ASN A 1 191 ? 27.928 -9.151 -19.866 1.00 78.25 191 ASN A N 1
ATOM 1485 C CA . ASN A 1 191 ? 28.420 -8.904 -21.221 1.00 78.25 191 ASN A CA 1
ATOM 1486 C C . ASN A 1 191 ? 27.898 -7.575 -21.773 1.00 78.25 191 ASN A C 1
ATOM 1488 O O . ASN A 1 191 ? 28.646 -6.871 -22.455 1.00 78.25 191 ASN A O 1
ATOM 1492 N N . SER A 1 192 ? 26.640 -7.239 -21.477 1.00 76.44 192 SER A N 1
ATOM 1493 C CA . SER A 1 192 ? 25.966 -6.025 -21.935 1.00 76.44 192 SER A CA 1
ATOM 1494 C C . SER A 1 192 ? 26.205 -4.824 -21.023 1.00 76.44 192 SER A C 1
ATOM 1496 O O . SER A 1 192 ? 26.049 -3.687 -21.470 1.00 76.44 192 SER A O 1
ATOM 1498 N N . PHE A 1 193 ? 26.582 -5.049 -19.762 1.00 86.31 193 PHE A N 1
ATOM 1499 C CA . PHE A 1 193 ? 26.862 -3.988 -18.805 1.00 86.31 193 PHE A CA 1
ATOM 1500 C C . PHE A 1 193 ? 28.205 -3.307 -19.086 1.00 86.31 193 PHE A C 1
ATOM 1502 O O . PHE A 1 193 ? 29.261 -3.943 -19.125 1.00 86.31 193 PHE A O 1
ATOM 1509 N N . GLN A 1 194 ? 28.168 -1.984 -19.217 1.00 89.88 194 GLN A N 1
ATOM 1510 C CA . GLN A 1 194 ? 29.353 -1.135 -19.230 1.00 89.88 194 GLN A CA 1
ATOM 1511 C C . GLN A 1 194 ? 29.169 -0.035 -18.200 1.00 89.88 194 GLN A C 1
ATOM 1513 O O . GLN A 1 194 ? 28.298 0.807 -18.368 1.00 89.88 194 GLN A O 1
ATOM 1518 N N . GLY A 1 195 ? 29.941 -0.049 -17.120 1.00 90.81 195 GLY A N 1
ATOM 1519 C CA . GLY A 1 195 ? 29.784 0.922 -16.046 1.00 90.81 195 GLY A CA 1
ATOM 1520 C C . GLY A 1 195 ? 30.373 0.445 -14.732 1.00 90.81 195 GLY A C 1
ATOM 1521 O O . GLY A 1 195 ? 31.148 -0.511 -14.688 1.00 90.81 195 GLY A O 1
ATOM 1522 N N . SER A 1 196 ? 29.967 1.100 -13.650 1.00 89.19 196 SER A N 1
ATOM 1523 C CA . SER A 1 196 ? 30.404 0.771 -12.298 1.00 89.19 196 SER A CA 1
ATOM 1524 C C . SER A 1 196 ? 29.268 0.957 -11.300 1.00 89.19 196 SER A C 1
ATOM 1526 O O . SER A 1 196 ? 28.579 1.975 -11.306 1.00 89.19 196 SER A O 1
ATOM 1528 N N . THR A 1 197 ? 29.086 -0.022 -10.412 1.00 85.12 197 THR A N 1
ATOM 1529 C CA . THR A 1 197 ? 28.176 0.082 -9.257 1.00 85.12 197 THR A CA 1
ATOM 1530 C C . THR A 1 197 ? 28.894 0.406 -7.950 1.00 85.12 197 THR A C 1
ATOM 1532 O O . THR A 1 197 ? 28.235 0.615 -6.937 1.00 85.12 197 THR A O 1
ATOM 1535 N N . GLU A 1 198 ? 30.229 0.392 -7.947 1.00 79.75 198 GLU A N 1
ATOM 1536 C CA . GLU A 1 198 ? 31.052 0.505 -6.732 1.00 79.75 198 GLU A CA 1
ATOM 1537 C C . GLU A 1 198 ? 31.696 1.887 -6.567 1.00 79.75 198 GLU A C 1
ATOM 1539 O O . GLU A 1 198 ? 32.216 2.214 -5.501 1.00 79.75 198 GLU A O 1
ATOM 1544 N N . GLU A 1 199 ? 31.657 2.713 -7.612 1.00 76.75 199 GLU A N 1
ATOM 1545 C CA . GLU A 1 199 ? 32.175 4.076 -7.568 1.00 76.75 199 GLU A CA 1
ATOM 1546 C C . GLU A 1 199 ? 31.289 5.013 -6.728 1.00 76.75 199 GLU A C 1
ATOM 1548 O O . GLU A 1 199 ? 30.091 4.767 -6.574 1.00 76.75 199 GLU A O 1
ATOM 1553 N N . PRO A 1 200 ? 31.844 6.131 -6.212 1.00 75.56 200 PRO A N 1
ATOM 1554 C CA . PRO A 1 200 ? 31.073 7.136 -5.473 1.00 75.56 200 PRO A CA 1
ATOM 1555 C C . PRO A 1 200 ? 29.864 7.672 -6.252 1.00 75.56 200 PRO A C 1
ATOM 1557 O O . PRO A 1 200 ? 28.880 8.089 -5.646 1.00 75.56 200 PRO A O 1
ATOM 1560 N N . ASN A 1 201 ? 29.949 7.641 -7.586 1.00 80.75 201 ASN A N 1
ATOM 1561 C CA . ASN A 1 201 ? 28.864 7.939 -8.510 1.00 80.75 201 ASN A CA 1
ATOM 1562 C C . ASN A 1 201 ? 28.668 6.730 -9.437 1.00 80.75 201 ASN A C 1
ATOM 1564 O O . ASN A 1 201 ? 29.342 6.637 -10.462 1.00 80.75 201 ASN A O 1
ATOM 1568 N N . PRO A 1 202 ? 27.790 5.781 -9.075 1.00 90.81 202 PRO A N 1
ATOM 1569 C CA . PRO A 1 202 ? 27.473 4.648 -9.929 1.00 90.81 202 PRO A CA 1
ATOM 1570 C C . PRO A 1 202 ? 26.954 5.099 -11.293 1.00 90.81 202 PRO A C 1
ATOM 1572 O O . PRO A 1 202 ? 26.183 6.054 -11.375 1.00 90.81 202 PRO A O 1
ATOM 1575 N N . TYR A 1 203 ? 27.326 4.398 -12.356 1.00 93.94 203 TYR A N 1
ATOM 1576 C CA . TYR A 1 203 ? 26.881 4.723 -13.708 1.00 93.94 203 TYR A CA 1
ATOM 1577 C C . TYR A 1 203 ? 26.830 3.489 -14.604 1.00 93.94 203 TYR A C 1
ATOM 1579 O O . TYR A 1 203 ? 27.408 2.445 -14.287 1.00 93.94 203 TYR A O 1
ATOM 1587 N N . PHE A 1 204 ? 26.142 3.616 -15.734 1.00 94.56 204 PHE A N 1
ATOM 1588 C CA . PHE A 1 204 ? 26.244 2.674 -16.844 1.00 94.56 204 PHE A CA 1
ATOM 1589 C C . PHE A 1 204 ? 26.083 3.380 -18.190 1.00 94.56 204 PHE A C 1
ATOM 1591 O O . PHE A 1 204 ? 25.441 4.422 -18.277 1.00 94.56 204 PHE A O 1
ATOM 1598 N N . VAL A 1 205 ? 26.654 2.807 -19.244 1.00 93.38 205 VAL A N 1
ATOM 1599 C CA . VAL A 1 205 ? 26.595 3.314 -20.613 1.00 93.38 205 VAL A CA 1
ATOM 1600 C C . VAL A 1 205 ? 25.700 2.405 -21.442 1.00 93.38 205 VAL A C 1
ATOM 1602 O O . VAL A 1 205 ? 25.941 1.206 -21.577 1.00 93.38 205 VAL A O 1
ATOM 1605 N N . ALA A 1 206 ? 24.660 3.001 -22.003 1.00 92.19 206 ALA A N 1
ATOM 1606 C CA . ALA A 1 206 ? 23.728 2.393 -22.931 1.00 92.19 206 ALA A CA 1
ATOM 1607 C C . ALA A 1 206 ? 24.154 2.758 -24.357 1.00 92.19 206 ALA A C 1
ATOM 1609 O O . ALA A 1 206 ? 23.821 3.834 -24.847 1.00 92.19 206 ALA A O 1
ATOM 1610 N N . TYR A 1 207 ? 24.916 1.890 -25.021 1.00 91.75 207 TYR A N 1
ATOM 1611 C CA . TYR A 1 207 ? 25.216 2.070 -26.443 1.00 91.75 207 TYR A CA 1
ATOM 1612 C C . TYR A 1 207 ? 23.986 1.726 -27.290 1.00 91.75 207 TYR A C 1
ATOM 1614 O O . TYR A 1 207 ? 23.317 0.723 -27.044 1.00 91.75 207 TYR A O 1
ATOM 1622 N N . GLU A 1 208 ? 23.691 2.560 -28.285 1.00 89.69 208 GLU A N 1
ATOM 1623 C CA . GLU A 1 208 ? 22.419 2.534 -29.028 1.00 89.69 208 GLU A CA 1
ATOM 1624 C C . GLU A 1 208 ? 22.620 2.317 -30.532 1.00 89.69 208 GLU A C 1
ATOM 1626 O O . GLU A 1 208 ? 21.744 1.783 -31.222 1.00 89.69 208 GLU A O 1
ATOM 1631 N N . GLU A 1 209 ? 23.773 2.738 -31.048 1.00 90.25 209 GLU A N 1
ATOM 1632 C CA . GLU A 1 209 ? 24.136 2.637 -32.456 1.00 90.25 209 GLU A CA 1
ATOM 1633 C C . GLU A 1 209 ? 25.658 2.634 -32.603 1.00 90.25 209 GLU A C 1
ATOM 1635 O O . GLU A 1 209 ? 26.349 3.379 -31.911 1.00 90.25 209 GLU A O 1
ATOM 1640 N N . CYS A 1 210 ? 26.179 1.800 -33.503 1.00 90.25 210 CYS A N 1
ATOM 1641 C CA . CYS A 1 210 ? 27.593 1.781 -33.858 1.00 90.25 210 CYS A CA 1
ATOM 1642 C C . CYS A 1 210 ? 27.757 2.243 -35.304 1.00 90.25 210 CYS A C 1
ATOM 1644 O O . CYS A 1 210 ? 27.133 1.692 -36.209 1.00 90.25 210 CYS A O 1
ATOM 1646 N N . PHE A 1 211 ? 28.563 3.286 -35.500 1.00 89.62 211 PHE A N 1
ATOM 1647 C CA . PHE A 1 211 ? 28.853 3.877 -36.808 1.00 89.62 211 PHE A CA 1
ATOM 1648 C C . PHE A 1 211 ? 30.062 3.218 -37.490 1.00 89.62 211 PHE A C 1
ATOM 1650 O O . PHE A 1 211 ? 30.297 3.443 -38.675 1.00 89.62 211 PHE A O 1
ATOM 1657 N N . GLU A 1 212 ? 30.796 2.379 -36.757 1.00 89.69 212 GLU A N 1
ATOM 1658 C CA . GLU A 1 212 ? 31.777 1.433 -37.287 1.00 89.69 212 GLU A CA 1
ATOM 1659 C C . GLU A 1 212 ? 31.363 -0.001 -36.935 1.00 89.69 212 GLU A C 1
ATOM 1661 O O . GLU A 1 212 ? 30.736 -0.242 -35.899 1.00 89.69 212 GLU A O 1
ATOM 1666 N N . GLU A 1 213 ? 31.717 -0.963 -37.792 1.00 88.44 213 GLU A N 1
ATOM 1667 C CA . GLU A 1 213 ? 31.511 -2.380 -37.491 1.00 88.44 213 GLU A CA 1
ATOM 1668 C C . GLU A 1 213 ? 32.378 -2.805 -36.297 1.00 88.44 213 GLU A C 1
ATOM 1670 O O . GLU A 1 213 ? 33.559 -2.455 -36.192 1.00 88.44 213 GLU A O 1
ATOM 1675 N N . LEU A 1 214 ? 31.765 -3.568 -35.392 1.00 87.62 214 LEU A N 1
ATOM 1676 C CA . LEU A 1 214 ? 32.460 -4.199 -34.278 1.00 87.62 214 LEU A CA 1
ATOM 1677 C C . LEU A 1 214 ? 33.039 -5.534 -34.745 1.00 87.62 214 LEU A C 1
ATOM 1679 O O . LEU A 1 214 ? 32.336 -6.341 -35.358 1.00 87.62 214 LEU A O 1
ATOM 1683 N N . GLU A 1 215 ? 34.311 -5.769 -34.440 1.00 89.12 215 GLU A N 1
ATOM 1684 C CA . GLU A 1 215 ? 34.949 -7.061 -34.677 1.00 89.12 215 GLU A CA 1
ATOM 1685 C C . GLU A 1 215 ? 34.318 -8.157 -33.797 1.00 89.12 215 GLU A C 1
ATOM 1687 O O . GLU A 1 215 ? 33.646 -7.890 -32.797 1.00 89.12 215 GLU A O 1
ATOM 1692 N N . GLU A 1 216 ? 34.527 -9.426 -34.155 1.00 84.50 216 GLU A N 1
ATOM 1693 C CA . GLU A 1 216 ? 33.970 -10.549 -33.398 1.00 84.50 216 GLU A CA 1
ATOM 1694 C C . GLU A 1 216 ? 34.483 -10.543 -31.945 1.00 84.50 216 GLU A C 1
ATOM 1696 O O . GLU A 1 216 ? 35.672 -10.715 -31.680 1.00 84.50 216 GLU A O 1
ATOM 1701 N N . GLY A 1 217 ? 33.570 -10.336 -30.991 1.00 81.12 217 GLY A N 1
ATOM 1702 C CA . GLY A 1 217 ? 33.889 -10.239 -29.563 1.00 81.12 217 GLY A CA 1
ATOM 1703 C C . GLY A 1 217 ? 34.340 -8.851 -29.088 1.00 81.12 217 GLY A C 1
ATOM 1704 O O . GLY A 1 217 ? 34.591 -8.682 -27.893 1.00 81.12 217 GLY A O 1
ATOM 1705 N N . GLU A 1 218 ? 34.411 -7.854 -29.975 1.00 86.06 218 GLU A N 1
ATOM 1706 C CA . GLU A 1 218 ? 34.660 -6.460 -29.604 1.00 86.06 218 GLU A CA 1
ATOM 1707 C C . GLU A 1 218 ? 33.451 -5.881 -28.849 1.00 86.06 218 GLU A C 1
ATOM 1709 O O . GLU A 1 218 ? 32.300 -6.009 -29.272 1.00 86.06 218 GLU A O 1
ATOM 1714 N N . LYS A 1 219 ? 33.705 -5.232 -27.706 1.00 85.50 219 LYS A N 1
ATOM 1715 C CA . LYS A 1 219 ? 32.661 -4.538 -26.943 1.00 85.50 219 LYS A CA 1
ATOM 1716 C C . LYS A 1 219 ? 32.401 -3.145 -27.536 1.00 85.50 219 LYS A C 1
ATOM 1718 O O . LYS A 1 219 ? 33.358 -2.481 -27.935 1.00 85.50 219 LYS A O 1
ATOM 1723 N N . PRO A 1 220 ? 31.146 -2.656 -27.525 1.00 88.19 220 PRO A N 1
ATOM 1724 C CA . PRO A 1 220 ? 30.834 -1.278 -27.902 1.00 88.19 220 PRO A CA 1
ATOM 1725 C C . PRO A 1 220 ? 31.683 -0.258 -27.129 1.00 88.19 220 PRO A C 1
ATOM 1727 O O . PRO A 1 220 ? 31.987 -0.476 -25.959 1.00 88.19 220 PRO A O 1
ATOM 1730 N N . SER A 1 221 ? 32.056 0.856 -27.760 1.00 89.19 221 SER A N 1
ATOM 1731 C CA . SER A 1 221 ? 32.814 1.936 -27.114 1.00 89.19 221 SER A CA 1
ATOM 1732 C C . SER A 1 221 ? 32.462 3.296 -27.715 1.00 89.19 221 SER A C 1
ATOM 1734 O O . SER A 1 221 ? 31.955 3.362 -28.834 1.00 89.19 221 SER A O 1
ATOM 1736 N N . CYS A 1 222 ? 32.779 4.394 -27.023 1.00 86.31 222 CYS A N 1
ATOM 1737 C CA . CYS A 1 222 ? 32.521 5.753 -27.523 1.00 86.31 222 CYS A CA 1
ATOM 1738 C C . CYS A 1 222 ? 33.346 6.124 -28.770 1.00 86.31 222 CYS A C 1
ATOM 1740 O O . CYS A 1 222 ? 33.071 7.135 -29.408 1.00 86.31 222 CYS A O 1
ATOM 1742 N N . PHE A 1 223 ? 34.336 5.306 -29.144 1.00 87.81 223 PHE A N 1
ATOM 1743 C CA . PHE A 1 223 ? 35.111 5.493 -30.371 1.00 87.81 223 PHE A CA 1
ATOM 1744 C C . PHE A 1 223 ? 34.400 4.979 -31.623 1.00 87.81 223 PHE A C 1
ATOM 1746 O O . PHE A 1 223 ? 34.698 5.468 -32.706 1.00 87.81 223 PHE A O 1
ATOM 1753 N N . LYS A 1 224 ? 33.488 4.009 -31.478 1.00 91.19 224 LYS A N 1
ATOM 1754 C CA . LYS A 1 224 ? 32.787 3.346 -32.595 1.00 91.19 224 LYS A CA 1
ATOM 1755 C C . LYS A 1 224 ? 31.266 3.405 -32.493 1.00 91.19 224 LYS A C 1
ATOM 1757 O O . LYS A 1 224 ? 30.566 3.070 -33.448 1.00 91.19 224 LYS A O 1
ATOM 1762 N N . CYS A 1 225 ? 30.750 3.791 -31.331 1.00 91.44 225 CYS A N 1
ATOM 1763 C CA . CYS A 1 225 ? 29.334 3.775 -31.022 1.00 91.44 225 CYS A CA 1
ATOM 1764 C C . CYS A 1 225 ? 28.909 5.044 -30.288 1.00 91.44 225 CYS A C 1
ATOM 1766 O O . CYS A 1 225 ? 29.665 5.633 -29.516 1.00 91.44 225 CYS A O 1
ATOM 1768 N N . THR A 1 226 ? 27.662 5.434 -30.514 1.00 91.88 226 THR A N 1
ATOM 1769 C CA . THR A 1 226 ? 26.964 6.494 -29.793 1.00 91.88 226 THR A CA 1
ATOM 1770 C C . THR A 1 226 ? 25.958 5.889 -28.823 1.00 91.88 226 THR A C 1
ATOM 1772 O O . THR A 1 226 ? 25.520 4.741 -28.972 1.00 91.88 226 THR A O 1
ATOM 1775 N N . GLY A 1 227 ? 25.580 6.657 -27.811 1.00 92.06 227 GLY A N 1
ATOM 1776 C CA . GLY A 1 227 ? 24.644 6.191 -26.799 1.00 92.06 227 GLY A CA 1
ATOM 1777 C C . GLY A 1 227 ? 24.457 7.187 -25.671 1.00 92.06 227 GLY A C 1
ATOM 1778 O O . GLY A 1 227 ? 24.774 8.367 -25.819 1.00 92.06 227 GLY A O 1
ATOM 1779 N N . THR A 1 228 ? 23.989 6.688 -24.535 1.00 93.06 228 THR A N 1
ATOM 1780 C CA . THR A 1 228 ? 23.697 7.487 -23.347 1.00 93.06 228 THR A CA 1
ATOM 1781 C C . THR A 1 228 ? 24.443 6.943 -22.136 1.00 93.06 228 THR A C 1
ATOM 1783 O O . THR A 1 228 ? 24.322 5.770 -21.792 1.00 93.06 228 THR A O 1
ATOM 1786 N N . GLU A 1 229 ? 25.191 7.798 -21.448 1.00 94.19 229 GLU A N 1
ATOM 1787 C CA . GLU A 1 229 ? 25.725 7.513 -20.120 1.00 94.19 229 GLU A CA 1
ATOM 1788 C C . GLU A 1 229 ? 24.703 7.911 -19.050 1.00 94.19 229 GLU A C 1
ATOM 1790 O O . GLU A 1 229 ? 24.299 9.069 -18.950 1.00 94.19 229 GLU A O 1
ATOM 1795 N N . PHE A 1 230 ? 24.298 6.947 -18.231 1.00 94.06 230 PHE A N 1
ATOM 1796 C CA . PHE A 1 230 ? 23.383 7.118 -17.113 1.00 94.06 230 PHE A CA 1
ATOM 1797 C C . PHE A 1 230 ? 24.160 7.195 -15.801 1.00 94.06 230 PHE A C 1
ATOM 1799 O O . PHE A 1 230 ? 24.589 6.173 -15.266 1.00 94.06 230 PHE A O 1
ATOM 1806 N N . SER A 1 231 ? 24.289 8.399 -15.248 1.00 93.31 231 SER A N 1
ATOM 1807 C CA . SER A 1 231 ? 24.782 8.630 -13.888 1.00 93.31 231 SER A CA 1
ATOM 1808 C C . SER A 1 231 ? 23.661 8.386 -12.875 1.00 93.31 231 SER A C 1
ATOM 1810 O O . SER A 1 231 ? 22.594 8.996 -12.951 1.00 93.31 231 SER A O 1
ATOM 1812 N N . VAL A 1 232 ? 23.884 7.489 -11.914 1.00 91.06 232 VAL A N 1
ATOM 1813 C CA . VAL A 1 232 ? 22.883 7.032 -10.941 1.00 91.06 232 VAL A CA 1
ATOM 1814 C C . VAL A 1 232 ? 23.243 7.523 -9.540 1.00 91.06 232 VAL A C 1
ATOM 1816 O O . VAL A 1 232 ? 24.101 6.973 -8.853 1.00 91.06 232 VAL A O 1
ATOM 1819 N N . HIS A 1 233 ? 22.510 8.522 -9.060 1.00 87.00 233 HIS A N 1
ATOM 1820 C CA . HIS A 1 233 ? 22.642 9.029 -7.697 1.00 87.00 233 HIS A CA 1
ATOM 1821 C C . HIS A 1 233 ? 21.708 8.266 -6.755 1.00 87.00 233 HIS A C 1
ATOM 1823 O O . HIS A 1 233 ? 20.521 8.583 -6.627 1.00 87.00 233 HIS A O 1
ATOM 1829 N N . ILE A 1 234 ? 22.248 7.244 -6.092 1.00 78.25 234 ILE A N 1
ATOM 1830 C CA . ILE A 1 234 ? 21.510 6.417 -5.133 1.00 78.25 234 ILE A CA 1
ATOM 1831 C C . ILE A 1 234 ? 21.360 7.184 -3.815 1.00 78.25 234 ILE A C 1
ATOM 1833 O O . ILE A 1 234 ? 22.339 7.618 -3.213 1.00 78.25 234 ILE A O 1
ATOM 1837 N N . SER A 1 235 ? 20.128 7.328 -3.329 1.00 64.12 235 SER A N 1
ATOM 1838 C CA . SER A 1 235 ? 19.887 7.815 -1.970 1.00 64.12 235 SER A CA 1
ATOM 1839 C C . SER A 1 235 ? 20.124 6.679 -0.972 1.00 64.12 235 SER A C 1
ATOM 1841 O O . SER A 1 235 ? 19.482 5.636 -1.057 1.00 64.12 235 SER A O 1
ATOM 1843 N N . HIS A 1 236 ? 21.001 6.869 0.019 1.00 56.94 236 HIS A N 1
ATOM 1844 C CA . HIS A 1 236 ? 21.257 5.871 1.075 1.00 56.94 236 HIS A CA 1
ATOM 1845 C C . HIS A 1 236 ? 20.070 5.651 2.035 1.00 56.94 236 HIS A C 1
ATOM 1847 O O . HIS A 1 236 ? 20.176 4.882 2.992 1.00 56.94 236 HIS A O 1
ATOM 1853 N N . ALA A 1 237 ? 18.930 6.311 1.810 1.00 55.47 237 ALA A N 1
ATOM 1854 C CA . ALA A 1 237 ? 17.717 6.037 2.561 1.00 55.47 237 ALA A CA 1
ATOM 1855 C C . ALA A 1 237 ? 17.190 4.628 2.233 1.00 55.47 237 ALA A C 1
ATOM 1857 O O . ALA A 1 237 ? 16.945 4.291 1.069 1.00 55.47 237 ALA A O 1
ATOM 1858 N N . VAL A 1 238 ? 17.003 3.817 3.277 1.00 53.81 238 VAL A N 1
ATOM 1859 C CA . VAL A 1 238 ? 16.511 2.433 3.199 1.00 53.81 238 VAL A CA 1
ATOM 1860 C C . VAL A 1 238 ? 15.215 2.373 2.380 1.00 53.81 238 VAL A C 1
ATOM 1862 O O . VAL A 1 238 ? 14.257 3.079 2.682 1.00 53.81 238 VAL A O 1
ATOM 1865 N N . GLY A 1 239 ? 15.184 1.524 1.346 1.00 52.97 239 GLY A N 1
ATOM 1866 C CA . GLY A 1 239 ? 13.984 1.262 0.537 1.00 52.97 239 GLY A CA 1
ATOM 1867 C C . GLY A 1 239 ? 13.712 2.239 -0.617 1.00 52.97 239 GLY A C 1
ATOM 1868 O O . GLY A 1 239 ? 12.641 2.163 -1.213 1.00 52.97 239 GLY A O 1
ATOM 1869 N N . SER A 1 240 ? 14.644 3.142 -0.944 1.00 61.09 240 SER A N 1
ATOM 1870 C CA . SER A 1 240 ? 14.453 4.153 -1.997 1.00 61.09 240 SER A CA 1
ATOM 1871 C C . SER A 1 240 ? 14.697 3.619 -3.419 1.00 61.09 240 SER A C 1
ATOM 1873 O O . SER A 1 240 ? 13.802 3.627 -4.264 1.00 61.09 240 SER A O 1
ATOM 1875 N N . CYS A 1 241 ? 15.906 3.129 -3.680 1.00 74.81 241 CYS A N 1
ATOM 1876 C CA . CYS A 1 241 ? 16.385 2.674 -4.978 1.00 74.81 241 CYS A CA 1
ATOM 1877 C C . CYS A 1 241 ? 17.594 1.752 -4.780 1.00 74.81 241 CYS A C 1
ATOM 1879 O O . CYS A 1 241 ? 18.290 1.828 -3.768 1.00 74.81 241 CYS A O 1
ATOM 1881 N N . PHE A 1 242 ? 17.828 0.859 -5.734 1.00 83.12 242 PHE A N 1
ATOM 1882 C CA . PHE A 1 242 ? 18.891 -0.134 -5.666 1.00 83.12 242 PHE A CA 1
ATOM 1883 C C . PHE A 1 242 ? 19.624 -0.198 -6.997 1.00 83.12 242 PHE A C 1
ATOM 1885 O O . PHE A 1 242 ? 18.979 -0.316 -8.037 1.00 83.12 242 PHE A O 1
ATOM 1892 N N . PHE A 1 243 ? 20.954 -0.184 -6.943 1.00 89.12 243 PHE A N 1
ATOM 1893 C CA . PHE A 1 243 ? 21.815 -0.506 -8.072 1.00 89.12 243 PHE A CA 1
ATOM 1894 C C . PHE A 1 243 ? 22.925 -1.434 -7.581 1.00 89.12 243 PHE A C 1
ATOM 1896 O O . PHE A 1 243 ? 23.766 -1.021 -6.788 1.00 89.12 243 PHE A O 1
ATOM 1903 N N . TYR A 1 244 ? 22.862 -2.713 -7.941 1.00 83.88 244 TYR A N 1
ATOM 1904 C CA . TYR A 1 244 ? 23.780 -3.719 -7.407 1.00 83.88 244 TYR A CA 1
ATOM 1905 C C . TYR A 1 244 ? 23.969 -4.877 -8.376 1.00 83.88 244 TYR A C 1
ATOM 1907 O O . TYR A 1 244 ? 23.097 -5.174 -9.194 1.00 83.88 244 TYR A O 1
ATOM 1915 N N . TRP A 1 245 ? 25.096 -5.566 -8.228 1.00 83.94 245 TRP A N 1
ATOM 1916 C CA . TRP A 1 245 ? 25.345 -6.839 -8.885 1.00 83.94 245 TRP A CA 1
ATOM 1917 C C . TRP A 1 245 ? 24.829 -8.006 -8.033 1.00 83.94 245 TRP A C 1
ATOM 1919 O O . TRP A 1 245 ? 25.046 -8.060 -6.820 1.00 83.94 245 TRP A O 1
ATOM 1929 N N . GLN A 1 246 ? 24.146 -8.966 -8.656 1.00 75.50 246 GLN A N 1
ATOM 1930 C CA . GLN A 1 246 ? 23.725 -10.210 -8.019 1.00 75.50 246 GLN A CA 1
ATOM 1931 C C . GLN A 1 246 ? 23.668 -11.358 -9.032 1.00 75.50 246 GLN A C 1
ATOM 1933 O O . GLN A 1 246 ? 22.808 -11.381 -9.908 1.00 75.50 246 GLN A O 1
ATOM 1938 N N . ARG A 1 247 ? 24.514 -12.378 -8.821 1.00 77.81 247 ARG A N 1
ATOM 1939 C CA . ARG A 1 247 ? 24.498 -13.659 -9.560 1.00 77.81 247 ARG A CA 1
ATOM 1940 C C . ARG A 1 247 ? 24.626 -13.497 -11.089 1.00 77.81 247 ARG A C 1
ATOM 1942 O O . ARG A 1 247 ? 23.878 -14.136 -11.822 1.00 77.81 247 ARG A O 1
ATOM 1949 N N . GLY A 1 248 ? 25.572 -12.675 -11.544 1.00 75.12 248 GLY A N 1
ATOM 1950 C CA . GLY A 1 248 ? 25.865 -12.460 -12.973 1.00 75.12 248 GLY A CA 1
ATOM 1951 C C . GLY A 1 248 ? 24.974 -11.422 -13.657 1.00 75.12 248 GLY A C 1
ATOM 1952 O O . GLY A 1 248 ? 24.921 -11.364 -14.882 1.00 75.12 248 GLY A O 1
ATOM 1953 N N . PHE A 1 249 ? 24.233 -10.639 -12.868 1.00 82.19 249 PHE A N 1
ATOM 1954 C CA . PHE A 1 249 ? 23.366 -9.586 -13.373 1.00 82.19 249 PHE A CA 1
ATOM 1955 C C . PHE A 1 249 ? 23.515 -8.311 -12.557 1.00 82.19 249 PHE A C 1
ATOM 1957 O O . PHE A 1 249 ? 23.494 -8.342 -11.324 1.00 82.19 249 PHE A O 1
ATOM 1964 N N . TYR A 1 250 ? 23.549 -7.183 -13.251 1.00 85.38 250 TYR A N 1
ATOM 1965 C CA . TYR A 1 250 ? 23.396 -5.858 -12.677 1.00 85.38 250 TYR A CA 1
ATOM 1966 C C . TYR A 1 250 ? 21.917 -5.480 -12.649 1.00 85.38 250 TYR A C 1
ATOM 1968 O O . TYR A 1 250 ? 21.195 -5.624 -13.638 1.00 85.38 250 TYR A O 1
ATOM 1976 N N . ARG A 1 251 ? 21.443 -5.004 -11.497 1.00 84.25 251 ARG A N 1
ATOM 1977 C CA . ARG A 1 251 ? 20.041 -4.642 -11.280 1.00 84.25 251 ARG A CA 1
ATOM 1978 C C . ARG A 1 251 ? 19.919 -3.196 -10.868 1.00 84.25 251 ARG A C 1
ATOM 1980 O O . ARG A 1 251 ? 20.426 -2.840 -9.809 1.00 84.25 251 ARG A O 1
ATOM 1987 N N . LEU A 1 252 ? 19.179 -2.415 -11.652 1.00 89.06 252 LEU A N 1
ATOM 1988 C CA . LEU A 1 252 ? 18.741 -1.070 -11.287 1.00 89.06 252 LEU A CA 1
ATOM 1989 C C . LEU A 1 252 ? 17.236 -1.097 -11.033 1.00 89.06 252 LEU A C 1
ATOM 1991 O O . LEU A 1 252 ? 16.458 -1.400 -11.936 1.00 89.06 252 LEU A O 1
ATOM 1995 N N . ARG A 1 253 ? 16.808 -0.785 -9.810 1.00 87.38 253 ARG A N 1
ATOM 1996 C CA . ARG A 1 253 ? 15.388 -0.777 -9.456 1.00 87.38 253 ARG A CA 1
ATOM 1997 C C . ARG A 1 253 ? 15.034 0.371 -8.532 1.00 87.38 253 ARG A C 1
ATOM 1999 O O . ARG A 1 253 ? 15.647 0.529 -7.480 1.00 87.38 253 ARG A O 1
ATOM 2006 N N . GLY A 1 254 ? 13.974 1.093 -8.862 1.00 85.19 254 GLY A N 1
ATOM 2007 C CA . GLY A 1 254 ? 13.422 2.127 -7.997 1.00 85.19 254 GLY A CA 1
ATOM 2008 C C . GLY A 1 254 ? 12.741 3.228 -8.785 1.00 85.19 254 GLY A C 1
ATOM 2009 O O . GLY A 1 254 ? 12.531 3.115 -9.993 1.00 85.19 254 GLY A O 1
ATOM 2010 N N . TYR A 1 255 ? 12.409 4.296 -8.074 1.00 87.69 255 TYR A N 1
ATOM 2011 C CA . TYR A 1 255 ? 11.965 5.523 -8.706 1.00 87.69 255 TYR A CA 1
ATOM 2012 C C . TYR A 1 255 ? 13.120 6.502 -8.858 1.00 87.69 255 TYR A C 1
ATOM 2014 O O . TYR A 1 255 ? 13.937 6.659 -7.946 1.00 87.69 255 TYR A O 1
ATOM 2022 N N . PHE A 1 256 ? 13.138 7.190 -9.993 1.00 89.25 256 PHE A N 1
ATOM 2023 C CA . PHE A 1 256 ? 14.174 8.145 -10.347 1.00 89.25 256 PHE A CA 1
ATOM 2024 C C . PHE A 1 256 ? 13.542 9.429 -10.874 1.00 89.25 256 PHE A C 1
ATOM 2026 O O . PHE A 1 256 ? 12.601 9.384 -11.664 1.00 89.25 256 PHE A O 1
ATOM 2033 N N . VAL A 1 257 ? 14.066 10.568 -10.428 1.00 89.94 257 VAL A N 1
ATOM 2034 C CA . VAL A 1 257 ? 13.860 11.859 -11.094 1.00 89.94 257 VAL A CA 1
ATOM 2035 C C . VAL A 1 257 ? 14.933 11.978 -12.171 1.00 89.94 257 VAL A C 1
ATOM 2037 O O . VAL A 1 257 ? 16.114 11.791 -11.862 1.00 89.94 257 VAL A O 1
ATOM 2040 N N . ILE A 1 258 ? 14.540 12.309 -13.399 1.00 90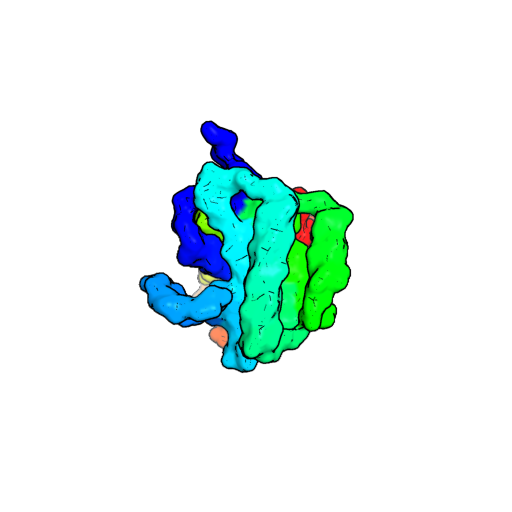.06 258 ILE A N 1
ATOM 2041 C CA . ILE A 1 258 ? 15.477 12.634 -14.479 1.00 90.06 258 ILE A CA 1
ATOM 2042 C C . ILE A 1 258 ? 15.890 14.096 -14.290 1.00 90.06 258 ILE A C 1
ATOM 2044 O O . ILE A 1 258 ? 15.101 15.003 -14.529 1.00 90.06 258 ILE A O 1
ATOM 2048 N N . THR A 1 259 ? 17.101 14.337 -13.785 1.00 82.50 259 THR A N 1
ATOM 2049 C CA . THR A 1 259 ? 17.572 15.694 -13.432 1.00 82.50 259 THR A CA 1
ATOM 2050 C C . THR A 1 259 ? 18.417 16.351 -14.519 1.00 82.50 259 THR A C 1
ATOM 2052 O O . THR A 1 259 ? 18.873 17.478 -14.348 1.00 82.50 259 THR A O 1
ATOM 2055 N N . GLY A 1 260 ? 18.656 15.648 -15.621 1.00 75.81 260 GLY A N 1
ATOM 2056 C CA . GLY A 1 260 ? 19.288 16.196 -16.811 1.00 75.81 260 GLY A CA 1
ATOM 2057 C C . GLY A 1 260 ? 19.425 15.126 -17.882 1.00 75.81 260 GLY A C 1
ATOM 2058 O O . GLY A 1 260 ? 19.803 14.001 -17.560 1.00 75.81 260 GLY A O 1
ATOM 2059 N N . TYR A 1 261 ? 19.116 15.489 -19.123 1.00 80.25 261 TYR A N 1
ATOM 2060 C CA . TYR A 1 261 ? 19.317 14.674 -20.315 1.00 80.25 261 TYR A CA 1
ATOM 2061 C C . TYR A 1 261 ? 19.913 15.572 -21.408 1.00 80.25 261 TYR A C 1
ATOM 2063 O O . TYR A 1 261 ? 19.210 16.324 -22.072 1.00 80.25 261 TYR A O 1
ATOM 2071 N N . SER A 1 262 ? 21.241 15.612 -21.521 1.00 76.38 262 SER A N 1
ATOM 2072 C CA . SER A 1 262 ? 21.933 16.630 -22.324 1.00 76.38 262 SER A CA 1
ATOM 2073 C C . SER A 1 262 ? 23.191 16.100 -23.005 1.00 76.38 262 SER A C 1
ATOM 2075 O O . SER A 1 262 ? 23.746 15.081 -22.607 1.00 76.38 262 SER A O 1
ATOM 2077 N N . GLY A 1 263 ? 23.641 16.773 -24.065 1.00 75.12 263 GLY A N 1
ATOM 2078 C CA . GLY A 1 263 ? 24.780 16.339 -24.876 1.00 75.12 263 GLY A CA 1
ATOM 2079 C C . GLY A 1 263 ? 24.537 16.526 -26.380 1.00 75.12 263 GLY A C 1
ATOM 2080 O O . GLY A 1 263 ? 23.667 17.319 -26.750 1.00 75.12 263 GLY A O 1
ATOM 2081 N N . PRO A 1 264 ? 25.299 15.826 -27.246 1.00 70.25 264 PRO A N 1
ATOM 2082 C CA . PRO A 1 264 ? 26.323 14.835 -26.897 1.00 70.25 264 PRO A CA 1
ATOM 2083 C C . PRO A 1 264 ? 27.668 15.458 -26.475 1.00 70.25 264 PRO A C 1
ATOM 2085 O O . PRO A 1 264 ? 28.116 16.454 -27.043 1.00 70.25 264 PRO A O 1
ATOM 2088 N N . TYR A 1 265 ? 28.350 14.827 -25.516 1.00 66.44 265 TYR A N 1
ATOM 2089 C CA . TYR A 1 265 ? 29.750 15.071 -25.159 1.00 66.44 265 TYR A CA 1
ATOM 2090 C C . TYR A 1 265 ? 30.563 13.817 -25.502 1.00 66.44 265 TYR A C 1
ATOM 2092 O O . TYR A 1 265 ? 30.256 12.730 -25.028 1.00 66.44 265 TYR A O 1
ATOM 2100 N N . GLN A 1 266 ? 31.572 13.948 -26.371 1.00 68.62 266 GLN A N 1
ATOM 2101 C CA . GLN A 1 266 ? 32.387 12.815 -26.850 1.00 68.62 266 GLN A CA 1
ATOM 2102 C C . GLN A 1 266 ? 31.565 11.638 -27.428 1.00 68.62 266 GLN A C 1
ATOM 2104 O O . GLN A 1 266 ? 31.905 10.477 -27.232 1.00 68.62 266 GLN A O 1
ATOM 2109 N N . GLY A 1 267 ? 30.475 11.935 -28.146 1.00 72.44 267 GLY A N 1
ATOM 2110 C CA . GLY A 1 267 ? 29.627 10.916 -28.785 1.00 72.44 267 GLY A CA 1
ATOM 2111 C C . GLY A 1 267 ? 28.579 10.272 -27.868 1.00 72.44 267 GLY A C 1
ATOM 2112 O O . GLY A 1 267 ? 27.788 9.461 -28.346 1.00 72.44 267 GLY A O 1
ATOM 2113 N N . LEU A 1 268 ? 28.526 10.659 -26.588 1.00 85.75 268 LEU A N 1
ATOM 2114 C CA . LEU A 1 268 ? 27.531 10.180 -25.630 1.00 85.75 268 LEU A CA 1
ATOM 2115 C C . LEU A 1 268 ? 26.606 11.308 -25.161 1.00 85.75 268 LEU A C 1
ATOM 2117 O O . LEU A 1 268 ? 27.050 12.417 -24.860 1.00 85.75 268 LEU A O 1
ATOM 2121 N N . MET A 1 269 ? 25.313 11.015 -25.070 1.00 88.94 269 MET A N 1
ATOM 2122 C CA . MET A 1 269 ? 24.371 11.778 -24.255 1.00 88.94 269 MET A CA 1
ATOM 2123 C C . MET A 1 269 ? 24.654 11.510 -22.774 1.00 88.94 269 MET A C 1
ATOM 2125 O O . MET A 1 269 ? 25.098 10.427 -22.404 1.00 88.94 269 MET A O 1
ATOM 2129 N N . SER A 1 270 ? 24.377 12.482 -21.915 1.00 89.81 270 SER A N 1
ATOM 2130 C CA . SER A 1 270 ? 24.468 12.349 -20.464 1.00 89.81 270 SER A CA 1
ATOM 2131 C C . SER A 1 270 ? 23.070 12.389 -19.860 1.00 89.81 270 SER A C 1
ATOM 2133 O O . SER A 1 270 ? 22.317 13.337 -20.088 1.00 89.81 270 SER A O 1
ATOM 2135 N N . CYS A 1 271 ? 22.731 11.371 -19.073 1.00 92.56 271 CYS A N 1
ATOM 2136 C CA . CYS A 1 271 ? 21.502 11.288 -18.302 1.00 92.56 271 CYS A CA 1
ATOM 2137 C C . CYS A 1 271 ? 21.812 11.192 -16.806 1.00 92.56 271 CYS A C 1
ATOM 2139 O O . CYS A 1 271 ? 22.568 10.324 -16.374 1.00 92.56 271 CYS A O 1
ATOM 2141 N N . ASN A 1 272 ? 21.184 12.043 -15.995 1.00 91.19 272 ASN A N 1
ATOM 2142 C CA . ASN A 1 272 ? 21.291 11.997 -14.540 1.00 91.19 272 ASN A CA 1
ATOM 2143 C C . ASN A 1 272 ? 20.002 11.443 -13.925 1.00 91.19 272 ASN A C 1
ATOM 2145 O O . ASN A 1 272 ? 18.936 12.055 -14.024 1.00 91.19 272 ASN A O 1
ATOM 2149 N N . LEU A 1 273 ? 20.119 10.301 -13.248 1.00 92.31 273 LEU A N 1
ATOM 2150 C CA . LEU A 1 273 ? 19.043 9.627 -12.532 1.00 92.31 273 LEU A CA 1
ATOM 2151 C C . LEU A 1 273 ? 19.238 9.804 -11.030 1.00 92.31 273 LEU A C 1
ATOM 2153 O O . LEU A 1 273 ? 20.131 9.210 -10.426 1.00 92.31 273 LEU A O 1
ATOM 2157 N N . ARG A 1 274 ? 18.368 10.589 -10.394 1.00 89.44 274 ARG A N 1
ATOM 2158 C CA . ARG A 1 274 ? 18.382 10.757 -8.938 1.00 89.44 274 ARG A CA 1
ATOM 2159 C C . ARG A 1 274 ? 17.341 9.866 -8.284 1.00 89.44 274 ARG A C 1
ATOM 2161 O O . ARG A 1 274 ? 16.143 10.069 -8.472 1.00 89.44 274 ARG A O 1
ATOM 2168 N N . GLY A 1 275 ? 17.802 8.912 -7.483 1.00 86.75 275 GLY A N 1
ATOM 2169 C CA . GLY A 1 275 ? 16.943 8.021 -6.719 1.00 86.75 275 GLY A CA 1
ATOM 2170 C C . GLY A 1 275 ? 16.070 8.779 -5.722 1.00 86.75 275 GLY A C 1
ATOM 2171 O O . GLY A 1 275 ? 16.547 9.633 -4.972 1.00 86.75 275 GLY A O 1
ATOM 2172 N N . VAL A 1 276 ? 14.784 8.449 -5.698 1.00 82.50 276 VAL A N 1
ATOM 2173 C CA . VAL A 1 276 ? 13.787 9.055 -4.808 1.00 82.50 276 VAL A CA 1
ATOM 2174 C C . VAL A 1 276 ? 13.020 7.970 -4.065 1.00 82.50 276 VAL A C 1
ATOM 2176 O O . VAL A 1 276 ? 12.767 6.890 -4.600 1.00 82.50 276 VAL A O 1
ATOM 2179 N N . ARG A 1 277 ? 12.651 8.231 -2.805 1.00 74.19 277 ARG A N 1
ATOM 2180 C CA . ARG A 1 277 ? 11.819 7.284 -2.059 1.00 74.19 277 ARG A CA 1
ATOM 2181 C C . ARG A 1 277 ? 10.434 7.249 -2.675 1.00 74.19 277 ARG A C 1
ATOM 2183 O O . ARG A 1 277 ? 9.868 8.290 -2.990 1.00 74.19 277 ARG A O 1
ATOM 2190 N N . HIS A 1 278 ? 9.848 6.059 -2.724 1.00 65.69 278 HIS A N 1
ATOM 2191 C CA . HIS A 1 278 ? 8.436 5.881 -3.069 1.00 65.69 278 HIS A CA 1
ATOM 2192 C C . HIS A 1 278 ? 7.504 6.797 -2.251 1.00 65.69 278 HIS A C 1
ATOM 2194 O O . HIS A 1 278 ? 6.485 7.259 -2.752 1.00 65.69 278 HIS A O 1
ATOM 2200 N N . GLU A 1 279 ? 7.874 7.084 -1.002 1.00 64.56 279 GLU A N 1
ATOM 2201 C CA . GLU A 1 279 ? 7.149 7.985 -0.098 1.00 64.56 279 GLU A CA 1
ATOM 2202 C C . GLU A 1 279 ? 7.254 9.467 -0.498 1.00 64.56 279 GLU A C 1
ATOM 2204 O O . GLU A 1 279 ? 6.288 10.202 -0.324 1.00 64.56 279 GLU A O 1
ATOM 2209 N N . ASP A 1 280 ? 8.380 9.896 -1.079 1.00 63.59 280 ASP A N 1
ATOM 2210 C CA . ASP A 1 280 ? 8.659 11.306 -1.416 1.00 63.59 280 ASP A CA 1
ATOM 2211 C C . ASP A 1 280 ? 8.023 11.746 -2.745 1.00 63.59 280 ASP A C 1
ATOM 2213 O O . ASP A 1 280 ? 7.959 12.931 -3.055 1.00 63.59 280 ASP A O 1
ATOM 2217 N N . ILE A 1 281 ? 7.570 10.786 -3.551 1.00 61.56 281 ILE A N 1
ATOM 2218 C CA . ILE A 1 281 ? 6.989 11.000 -4.888 1.00 61.56 281 ILE A CA 1
ATOM 2219 C C . ILE A 1 281 ? 5.468 11.184 -4.808 1.00 61.56 281 ILE A C 1
ATOM 2221 O O . ILE A 1 281 ? 4.821 11.516 -5.800 1.00 61.56 281 ILE A O 1
ATOM 2225 N N . ARG A 1 282 ? 4.892 10.953 -3.623 1.00 55.38 282 ARG A N 1
ATOM 2226 C CA . ARG A 1 282 ? 3.462 11.067 -3.334 1.00 55.38 282 ARG A CA 1
ATOM 2227 C C . ARG A 1 282 ? 3.124 12.496 -2.899 1.00 55.38 282 ARG A C 1
ATOM 2229 O O . ARG A 1 282 ? 2.791 12.731 -1.739 1.00 55.38 282 ARG A O 1
ATOM 2236 N N . MET A 1 283 ? 3.233 13.427 -3.847 1.00 41.75 283 MET A N 1
ATOM 2237 C CA . MET A 1 283 ? 2.499 14.698 -3.856 1.00 41.75 283 MET A CA 1
ATOM 2238 C C . MET A 1 283 ? 1.696 14.799 -5.146 1.00 41.75 283 MET A C 1
ATOM 2240 O O . MET A 1 283 ? 2.262 14.452 -6.210 1.00 41.75 283 MET A O 1
#

Radius of gyration: 27.81 Å; chains: 1; bounding box: 64×38×71 Å